Protein AF-A0A9Q5CHV6-F1 (afdb_monomer)

Nearest PDB structures (foldseek):
  5eo6-assembly1_B  TM=2.169E-01  e=7.511E+00  Acinetobacter baumannii
  3tfz-assembly1_B  TM=1.871E-01  e=5.652E+00  Streptomyces sp. R1128

Structure (mmCIF, N/CA/C/O backbone):
data_AF-A0A9Q5CHV6-F1
#
_entry.id   AF-A0A9Q5CHV6-F1
#
loop_
_atom_site.group_PDB
_atom_site.id
_atom_site.type_symbol
_atom_site.label_atom_id
_atom_site.label_alt_id
_atom_site.label_comp_id
_atom_site.label_asym_id
_atom_site.label_entity_id
_atom_site.label_seq_id
_atom_site.pdbx_PDB_ins_code
_atom_site.Cartn_x
_atom_site.Cartn_y
_atom_site.Cartn_z
_atom_site.occupancy
_atom_site.B_iso_or_equiv
_atom_site.auth_seq_id
_atom_site.auth_comp_id
_atom_site.auth_asym_id
_atom_site.auth_atom_id
_atom_site.pdbx_PDB_model_num
ATOM 1 N N . MET A 1 1 ? -39.435 3.725 18.130 1.00 63.66 1 MET A N 1
ATOM 2 C CA . MET A 1 1 ? -39.383 4.771 19.178 1.00 63.66 1 MET A CA 1
ATOM 3 C C . MET A 1 1 ? -38.028 5.464 19.103 1.00 63.66 1 MET A C 1
ATOM 5 O O . MET A 1 1 ? -37.108 4.862 18.569 1.00 63.66 1 MET A O 1
ATOM 9 N N . SER A 1 2 ? -37.916 6.711 19.566 1.00 87.19 2 SER A N 1
ATOM 10 C CA . SER A 1 2 ? -36.639 7.440 19.618 1.00 87.19 2 SER A CA 1
ATOM 11 C C . SER A 1 2 ? -35.847 7.013 20.858 1.00 87.19 2 SER A C 1
ATOM 13 O O . SER A 1 2 ? -36.407 6.998 21.958 1.00 87.19 2 SER A O 1
ATOM 15 N N . TYR A 1 3 ? -34.581 6.641 20.675 1.00 94.25 3 TYR A N 1
ATOM 16 C CA . TYR A 1 3 ? -33.667 6.276 21.755 1.00 94.25 3 TYR A CA 1
ATOM 17 C C . TYR A 1 3 ? -32.849 7.487 22.205 1.00 94.25 3 TYR A C 1
ATOM 19 O O . TYR A 1 3 ? -32.601 8.434 21.452 1.00 94.25 3 TYR A O 1
ATOM 27 N N . TYR A 1 4 ? -32.398 7.440 23.452 1.00 95.06 4 TYR A N 1
ATOM 28 C CA . TYR A 1 4 ? -31.449 8.392 24.012 1.00 95.06 4 TYR A CA 1
ATOM 29 C C . TYR A 1 4 ? -30.436 7.668 24.904 1.00 95.06 4 TYR A C 1
ATOM 31 O O . TYR A 1 4 ? -30.691 6.571 25.404 1.00 95.06 4 TYR A O 1
ATOM 39 N N . VAL A 1 5 ? -29.286 8.305 25.110 1.00 96.75 5 VAL A N 1
ATOM 40 C CA . VAL A 1 5 ? -28.239 7.870 26.039 1.00 96.75 5 VAL A CA 1
ATOM 41 C C . VAL A 1 5 ? -28.090 8.921 27.126 1.00 96.75 5 VAL A C 1
ATOM 43 O O . VAL A 1 5 ? -28.082 10.124 26.850 1.00 96.75 5 VAL A O 1
ATOM 46 N N . TYR A 1 6 ? -27.991 8.470 28.368 1.00 96.62 6 TYR A N 1
ATOM 47 C CA . TYR A 1 6 ? -27.935 9.305 29.556 1.00 96.62 6 TYR A CA 1
ATOM 48 C C . TYR A 1 6 ? -26.848 8.834 30.519 1.00 96.62 6 TYR A C 1
ATOM 50 O O . TYR A 1 6 ? -26.392 7.692 30.475 1.00 96.62 6 TYR A O 1
ATOM 58 N N . THR A 1 7 ? -26.455 9.728 31.416 1.00 97.31 7 THR A N 1
ATOM 59 C CA . THR A 1 7 ? -25.623 9.418 32.572 1.00 97.31 7 THR A CA 1
ATOM 60 C C . THR A 1 7 ? -26.333 9.789 33.863 1.00 97.31 7 THR A C 1
ATOM 62 O O . THR A 1 7 ? -27.179 10.687 33.899 1.00 97.31 7 THR A O 1
ATOM 65 N N . ILE A 1 8 ? -25.973 9.077 34.926 1.00 97.00 8 ILE A N 1
ATOM 66 C CA . ILE A 1 8 ? -26.285 9.435 36.307 1.00 97.00 8 ILE A CA 1
ATOM 67 C C . ILE A 1 8 ? -24.966 9.897 36.926 1.00 97.00 8 ILE A C 1
ATOM 69 O O . ILE A 1 8 ? -23.967 9.171 36.878 1.00 97.00 8 ILE A O 1
ATOM 73 N N . ILE A 1 9 ? -24.948 11.129 37.426 1.00 97.50 9 ILE A N 1
ATOM 74 C CA . ILE A 1 9 ? -23.753 11.790 37.952 1.00 97.50 9 ILE A CA 1
ATOM 75 C C . ILE A 1 9 ? -23.830 11.936 39.464 1.00 97.50 9 ILE A C 1
ATOM 77 O O . ILE A 1 9 ? -24.916 11.948 40.030 1.00 97.50 9 ILE A O 1
ATOM 81 N N . ASP A 1 10 ? -22.682 12.099 40.109 1.00 96.50 10 ASP A N 1
ATOM 82 C CA . ASP A 1 10 ? -22.583 12.466 41.517 1.00 96.50 10 ASP A CA 1
ATOM 83 C C . ASP A 1 10 ? -22.261 13.971 41.646 1.00 96.50 10 ASP A C 1
ATOM 85 O O . ASP A 1 10 ? -21.109 14.368 41.429 1.00 96.50 10 ASP A O 1
ATOM 89 N N . PRO A 1 11 ? -23.239 14.828 42.007 1.00 96.38 11 PRO A N 1
ATOM 90 C CA . PRO A 1 11 ? -23.006 16.261 42.187 1.00 96.38 11 PRO A CA 1
ATOM 91 C C . PRO A 1 11 ? -22.043 16.591 43.335 1.00 96.38 11 PRO A C 1
ATOM 93 O O . PRO A 1 11 ? -21.446 17.666 43.344 1.00 96.38 11 PRO A O 1
ATOM 96 N N . THR A 1 12 ? -21.856 15.673 44.289 1.00 95.25 12 THR A N 1
ATOM 97 C CA . THR A 1 12 ? -20.920 15.842 45.415 1.00 95.25 12 THR A CA 1
ATOM 98 C C . THR A 1 12 ? -19.471 15.542 45.024 1.00 95.25 12 THR A C 1
ATOM 100 O O . THR A 1 12 ? -18.540 15.935 45.725 1.00 95.25 12 THR A O 1
ATOM 103 N N . ASN A 1 13 ? -19.270 14.892 43.875 1.00 92.75 13 ASN A N 1
ATOM 104 C CA . ASN A 1 13 ? -17.973 14.483 43.349 1.00 92.75 13 ASN A CA 1
ATOM 105 C C . ASN A 1 13 ? -17.742 15.078 41.956 1.00 92.75 13 ASN A C 1
ATOM 107 O O . ASN A 1 13 ? -17.577 14.356 40.973 1.00 92.75 13 ASN A O 1
ATOM 111 N N . ASP A 1 14 ? -17.752 16.411 41.879 1.00 94.12 14 ASP A N 1
ATOM 112 C CA . ASP A 1 14 ? -17.435 17.172 40.661 1.00 94.12 14 ASP A CA 1
ATOM 113 C C . ASP A 1 14 ? -18.285 16.759 39.446 1.00 94.12 14 ASP A C 1
ATOM 115 O O . ASP A 1 14 ? -17.808 16.690 38.314 1.00 94.12 14 ASP A O 1
ATOM 119 N N . ASN A 1 15 ? -19.562 16.433 39.685 1.00 95.19 15 ASN A N 1
ATOM 120 C CA . ASN A 1 15 ? -20.499 16.003 38.646 1.00 95.19 15 ASN A CA 1
A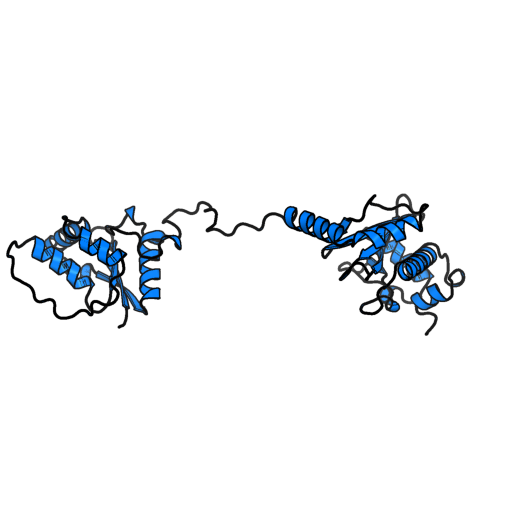TOM 121 C C . ASN A 1 15 ? -20.011 14.781 37.843 1.00 95.19 15 ASN A C 1
ATOM 123 O O . ASN A 1 15 ? -20.374 14.614 36.674 1.00 95.19 15 ASN A O 1
ATOM 127 N N . LYS A 1 16 ? -19.190 13.913 38.450 1.00 95.75 16 LYS A N 1
ATOM 128 C CA . LYS A 1 16 ? -18.651 12.729 37.775 1.00 95.75 16 LYS A CA 1
ATOM 129 C C . LYS A 1 16 ? -19.745 11.691 37.518 1.00 95.75 16 LYS A C 1
ATOM 131 O O . LYS A 1 16 ? -20.464 11.325 38.450 1.00 95.75 16 LYS A O 1
ATOM 136 N N . PRO A 1 17 ? -19.863 11.174 36.284 1.00 96.94 17 PRO A N 1
ATOM 137 C CA . PRO A 1 17 ? -20.733 10.044 35.985 1.00 96.94 17 PRO A CA 1
ATOM 138 C C . PRO A 1 17 ? -20.319 8.796 36.759 1.00 96.94 17 PRO A C 1
ATOM 140 O O . PRO A 1 17 ? -19.143 8.443 36.776 1.00 96.94 17 PRO A O 1
ATOM 143 N N . PHE A 1 18 ? -21.296 8.112 37.352 1.00 96.12 18 PHE A N 1
ATOM 144 C CA . PHE A 1 18 ? -21.112 6.790 37.956 1.00 96.12 18 PHE A CA 1
ATOM 145 C C . PHE A 1 18 ? -21.997 5.721 37.305 1.00 96.12 18 PHE A C 1
ATOM 147 O O . PHE A 1 18 ? -21.909 4.551 37.663 1.00 96.12 18 PHE A O 1
ATOM 154 N N . TYR A 1 19 ? -22.860 6.085 36.357 1.00 96.06 19 TYR A N 1
ATOM 155 C CA . TYR A 1 19 ? -23.615 5.139 35.538 1.00 96.06 19 TYR A CA 1
ATOM 156 C C . TYR A 1 19 ? -23.894 5.745 34.165 1.00 96.06 19 TYR A C 1
ATOM 158 O O . TYR A 1 19 ? -24.181 6.941 34.054 1.00 96.06 19 TYR A O 1
ATOM 166 N N . VAL A 1 20 ? -23.840 4.908 33.136 1.00 96.69 20 VAL A N 1
ATOM 167 C CA . VAL A 1 20 ? -24.266 5.219 31.769 1.00 96.69 20 VAL A CA 1
ATOM 168 C C . VAL A 1 20 ? -25.418 4.286 31.425 1.00 96.69 20 VAL A C 1
ATOM 170 O O . VAL A 1 20 ? -25.351 3.102 31.735 1.00 96.69 20 VAL A O 1
ATOM 173 N N . GLY A 1 21 ? -26.457 4.790 30.776 1.00 93.69 21 GLY A N 1
ATOM 174 C CA . GLY A 1 21 ? -27.528 3.939 30.278 1.00 93.69 21 GLY A CA 1
ATOM 175 C C . GLY A 1 21 ? -28.118 4.465 28.985 1.00 93.69 21 GLY A C 1
ATOM 176 O O . GLY A 1 21 ? -28.021 5.654 28.668 1.00 93.69 21 GLY A O 1
ATOM 177 N N . LYS A 1 22 ? -28.780 3.580 28.254 1.00 92.94 22 LYS A N 1
ATOM 178 C CA . LYS A 1 22 ? -29.681 3.943 27.161 1.00 92.94 22 LYS A CA 1
ATOM 179 C C . LYS A 1 22 ? -31.134 3.647 27.509 1.00 92.94 22 LYS A C 1
ATOM 181 O O . LYS A 1 22 ? -31.441 2.857 28.399 1.00 92.94 22 LYS A O 1
ATOM 186 N N . GLY A 1 23 ? -32.051 4.2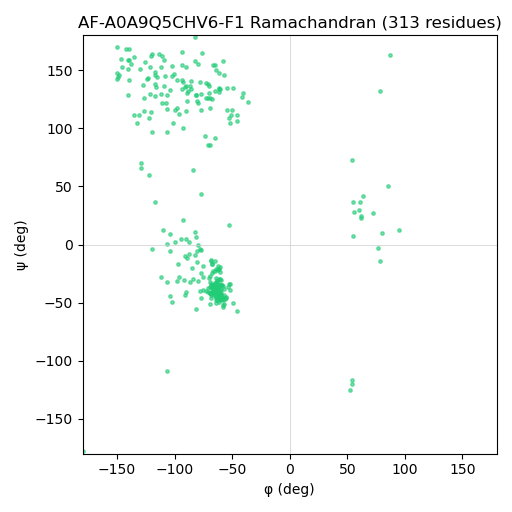54 26.772 1.00 90.75 23 GLY A N 1
ATOM 187 C CA . GLY A 1 23 ? -33.448 3.857 26.839 1.00 90.75 23 GLY A CA 1
ATOM 188 C C . GLY A 1 23 ? -34.355 4.656 25.926 1.00 90.75 23 GLY A C 1
ATOM 189 O O . GLY A 1 23 ? -33.920 5.538 25.185 1.00 90.75 23 GLY A O 1
ATOM 190 N N . THR A 1 24 ? -35.638 4.337 26.015 1.00 87.62 24 THR A N 1
ATOM 191 C CA . THR A 1 24 ? -36.731 5.118 25.443 1.00 87.62 24 THR A CA 1
ATOM 192 C C . THR A 1 24 ? -37.583 5.690 26.577 1.00 87.62 24 THR A C 1
ATOM 194 O O . THR A 1 24 ? -37.489 5.270 27.737 1.00 87.62 24 THR A O 1
ATOM 197 N N . ASN A 1 25 ? -38.419 6.678 26.253 1.00 87.12 25 ASN A N 1
ATOM 198 C CA . ASN A 1 25 ? -39.358 7.294 27.191 1.00 87.12 25 ASN A CA 1
ATOM 199 C C . ASN A 1 25 ? -38.672 7.814 28.472 1.00 87.12 25 ASN A C 1
ATOM 201 O O . ASN A 1 25 ? -37.866 8.737 28.418 1.00 87.12 25 ASN A O 1
ATOM 205 N N . LYS A 1 26 ? -39.019 7.237 29.626 1.00 85.44 26 LYS A N 1
ATOM 206 C CA . LYS A 1 26 ? -38.592 7.647 30.968 1.00 85.44 26 LYS A CA 1
ATOM 207 C C . LYS A 1 26 ? -37.771 6.551 31.654 1.00 85.44 26 LYS A C 1
ATOM 209 O O . LYS A 1 26 ? -37.886 6.342 32.859 1.00 85.44 26 LYS A O 1
ATOM 214 N N . ARG A 1 27 ? -36.938 5.818 30.900 1.00 87.31 27 ARG A N 1
ATOM 215 C CA . ARG A 1 27 ? -36.122 4.704 31.426 1.00 87.31 27 ARG A CA 1
ATOM 216 C C . ARG A 1 27 ? -35.305 5.098 32.659 1.00 87.31 27 ARG A C 1
ATOM 218 O O . ARG A 1 27 ? -35.254 4.327 33.613 1.00 87.31 27 ARG A O 1
ATOM 225 N N . TYR A 1 28 ? -34.750 6.312 32.684 1.00 86.06 28 TYR A N 1
ATOM 226 C CA . TYR A 1 28 ? -33.987 6.803 33.833 1.00 86.06 28 TYR A CA 1
ATOM 227 C C . TYR A 1 28 ? -34.834 6.849 35.118 1.00 86.06 28 TYR A C 1
ATOM 229 O O . TYR A 1 28 ? -34.304 6.520 36.172 1.00 86.06 28 TYR A O 1
ATOM 237 N N . GLU A 1 29 ? -36.142 7.153 35.051 1.00 88.69 29 GLU A N 1
ATOM 238 C CA . GLU A 1 29 ? -37.030 7.195 36.229 1.00 88.69 29 GLU A CA 1
ATOM 239 C C . GLU A 1 29 ? -37.136 5.831 36.920 1.00 88.69 29 GLU A C 1
ATOM 241 O O . GLU A 1 29 ? -37.303 5.768 38.137 1.00 88.69 29 GLU A O 1
ATOM 246 N N . SER A 1 30 ? -36.998 4.736 36.165 1.00 85.00 30 SER A N 1
ATOM 247 C CA . SER A 1 30 ? -37.097 3.377 36.712 1.00 85.00 30 SER A CA 1
ATOM 248 C C . SER A 1 30 ? -36.000 3.103 37.745 1.00 85.00 30 SER A C 1
ATOM 250 O O . SER A 1 30 ? -36.277 2.491 38.771 1.00 85.00 30 SER A O 1
ATOM 252 N N . HIS A 1 31 ? -34.788 3.634 37.540 1.00 85.56 31 HIS A N 1
ATOM 253 C CA . HIS A 1 31 ? -33.685 3.482 38.497 1.00 85.56 31 HIS A CA 1
ATOM 254 C C . HIS A 1 31 ? -33.942 4.206 39.822 1.00 85.56 31 HIS A C 1
ATOM 256 O O . HIS A 1 31 ? -33.548 3.722 40.880 1.00 85.56 31 HIS A O 1
ATOM 262 N N . PHE A 1 32 ? -34.615 5.357 39.781 1.00 87.62 32 PHE A N 1
ATOM 263 C CA . PHE A 1 32 ? -34.968 6.101 40.990 1.00 87.62 32 PHE A CA 1
ATOM 264 C C . PHE A 1 32 ? -36.126 5.431 41.726 1.00 87.62 32 PHE A C 1
ATOM 266 O O . PHE A 1 32 ? -36.087 5.332 42.947 1.00 87.62 32 PHE A O 1
ATOM 273 N N . LYS A 1 33 ? -37.121 4.906 40.998 1.00 86.06 33 LYS A N 1
ATOM 274 C CA . LYS A 1 33 ? -38.210 4.124 41.600 1.00 86.06 33 LYS A CA 1
ATOM 275 C C . LYS A 1 33 ? -37.676 2.891 42.320 1.00 86.06 33 LYS A C 1
ATOM 277 O O . LYS A 1 33 ? -38.055 2.668 43.458 1.00 86.06 33 LYS A O 1
ATOM 282 N N . GLU A 1 34 ? -36.753 2.159 41.701 1.00 82.38 34 GLU A N 1
ATOM 283 C CA . GLU A 1 34 ? -36.080 1.002 42.307 1.00 82.38 34 GLU A CA 1
ATOM 284 C C . GLU A 1 34 ? -35.289 1.385 43.575 1.00 82.38 34 GLU A C 1
ATOM 286 O O . GLU A 1 34 ? -35.291 0.665 44.579 1.00 82.38 34 GLU A O 1
ATOM 291 N N . ALA A 1 35 ? -34.644 2.556 43.566 1.00 82.94 35 ALA A N 1
ATOM 292 C CA . ALA A 1 35 ? -33.953 3.098 44.732 1.00 82.94 35 ALA A CA 1
ATOM 293 C C . ALA A 1 35 ? -34.911 3.457 45.876 1.00 82.94 35 ALA A C 1
ATOM 295 O O . ALA A 1 35 ? -34.597 3.178 47.027 1.00 82.94 35 ALA A O 1
ATOM 296 N N . VAL A 1 36 ? -36.087 4.007 45.580 1.00 81.38 36 VAL A N 1
ATOM 297 C CA . VAL A 1 36 ? -37.090 4.360 46.598 1.00 81.38 36 VAL A CA 1
ATOM 298 C C . VAL A 1 36 ? -37.859 3.126 47.094 1.00 81.38 36 VAL A C 1
ATOM 300 O O . VAL A 1 36 ? -38.069 2.961 48.294 1.00 81.38 36 VAL A O 1
ATOM 303 N N . SER A 1 37 ? -38.222 2.194 46.211 1.00 71.88 37 SER A N 1
ATOM 304 C CA . SER A 1 37 ? -38.971 0.985 46.582 1.00 71.88 37 SER A CA 1
ATOM 305 C C . SER A 1 37 ? -38.145 0.013 47.423 1.00 71.88 37 SER A C 1
ATOM 307 O O . SER A 1 37 ? -38.681 -0.722 48.239 1.00 71.88 37 SER A O 1
ATOM 309 N N . SER A 1 38 ? -36.819 0.018 47.278 1.00 58.72 38 SER A N 1
ATOM 310 C CA . SER A 1 38 ? -35.930 -0.782 48.128 1.00 58.72 38 SER A CA 1
ATOM 311 C C . SER A 1 38 ? -35.663 -0.156 49.508 1.00 58.72 38 SER A C 1
ATOM 313 O O . SER A 1 38 ? -34.922 -0.744 50.293 1.00 58.72 38 SER A O 1
ATOM 315 N N . SER A 1 39 ? -36.228 1.018 49.821 1.00 52.16 39 SER A N 1
ATOM 316 C CA . SER A 1 39 ? -36.303 1.563 51.191 1.00 52.16 39 SER A CA 1
ATOM 317 C C . SER A 1 39 ? -37.642 1.295 51.891 1.00 52.16 39 SER A C 1
ATOM 319 O O . SER A 1 39 ? -37.698 1.359 53.116 1.00 52.16 39 SER A O 1
ATOM 321 N N . GLU A 1 40 ? -38.689 0.931 51.148 1.00 49.91 40 GLU A N 1
ATOM 322 C CA . GLU A 1 40 ? -40.022 0.634 51.678 1.00 49.91 40 GLU A CA 1
ATOM 323 C C . GLU A 1 40 ? -40.397 -0.814 51.330 1.00 49.91 40 GLU A C 1
ATOM 325 O O . GLU A 1 40 ? -40.860 -1.116 50.233 1.00 49.91 40 GLU A O 1
ATOM 330 N N . GLN A 1 41 ? -40.189 -1.752 52.262 1.00 47.53 41 GLN A N 1
ATOM 331 C CA . GLN A 1 41 ? -40.758 -3.096 52.133 1.00 47.53 41 GLN A CA 1
ATOM 332 C C . GLN A 1 41 ? -42.284 -3.035 52.297 1.00 47.53 41 GLN A C 1
ATOM 334 O O . GLN A 1 41 ? -42.819 -3.297 53.370 1.00 47.53 41 GLN A O 1
ATOM 339 N N . THR A 1 42 ? -42.987 -2.762 51.203 1.00 35.03 42 THR A N 1
ATOM 340 C CA . THR A 1 42 ? -44.363 -3.214 50.989 1.00 35.03 42 THR A CA 1
ATOM 341 C C . THR A 1 42 ? -44.479 -3.743 49.568 1.00 35.03 42 TH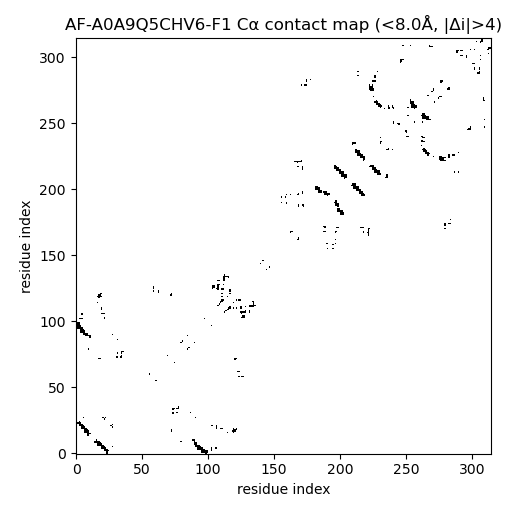R A C 1
ATOM 343 O O . THR A 1 42 ? -44.366 -3.005 48.593 1.00 35.03 42 THR A O 1
ATOM 346 N N . LEU A 1 43 ? -44.664 -5.061 49.474 1.00 43.56 43 LEU A N 1
ATOM 347 C CA . LEU A 1 43 ? -45.066 -5.765 48.263 1.00 43.56 43 LEU A CA 1
ATOM 348 C C . LEU A 1 43 ? -46.477 -5.298 47.889 1.00 43.56 43 LEU A C 1
ATOM 350 O O . LEU A 1 43 ? -47.455 -5.869 48.361 1.00 43.56 43 LEU A O 1
ATOM 354 N N . GLU A 1 44 ? -46.581 -4.268 47.058 1.00 36.47 44 GLU A N 1
ATOM 355 C CA . GLU A 1 44 ? -47.791 -4.028 46.277 1.00 36.47 44 GLU A CA 1
ATOM 356 C C . GLU A 1 44 ? -47.489 -4.289 44.802 1.00 36.47 44 GLU A C 1
ATOM 358 O O . GLU A 1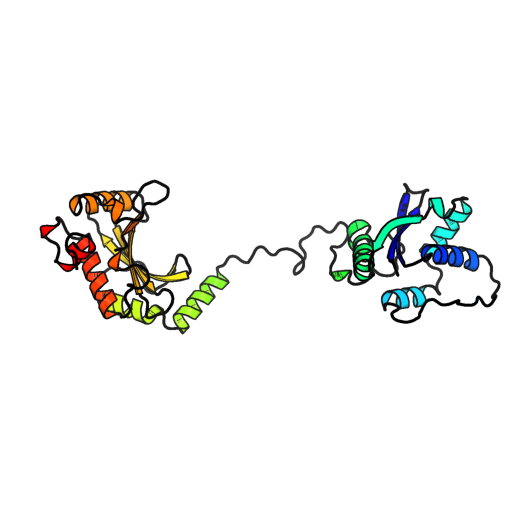 44 ? -46.551 -3.745 44.210 1.00 36.47 44 GLU A O 1
ATOM 363 N N . GLU A 1 45 ? -48.269 -5.221 44.257 1.00 46.09 45 GLU A N 1
ATOM 364 C CA . GLU A 1 45 ? -48.294 -5.672 42.872 1.00 46.09 45 GLU A CA 1
ATOM 365 C C . GLU A 1 45 ? -48.435 -4.466 41.937 1.00 46.09 45 GLU A C 1
ATOM 367 O O . GLU A 1 45 ? -49.507 -3.879 41.809 1.00 46.09 45 GLU A O 1
ATOM 372 N N . ASN A 1 46 ? -47.346 -4.071 41.276 1.00 34.66 46 ASN A N 1
ATOM 373 C CA . ASN A 1 46 ? -47.384 -2.970 40.324 1.00 34.66 46 ASN A CA 1
ATOM 374 C C . ASN A 1 46 ? -47.547 -3.504 38.900 1.00 34.66 46 ASN A C 1
ATOM 376 O O . ASN A 1 46 ? -46.660 -4.154 38.345 1.00 34.66 46 ASN A O 1
ATOM 380 N N . ASN A 1 47 ? -48.719 -3.199 38.340 1.00 34.25 47 ASN A N 1
ATOM 381 C CA . ASN A 1 47 ? -49.116 -3.381 36.950 1.00 34.25 47 ASN A CA 1
ATOM 382 C C . ASN A 1 47 ? -48.025 -2.896 35.984 1.00 34.25 47 ASN A C 1
ATOM 384 O O . ASN A 1 47 ? -47.781 -1.696 35.845 1.00 34.25 47 ASN A O 1
ATOM 388 N N . TYR A 1 48 ? -47.411 -3.846 35.279 1.00 41.22 48 TYR A N 1
ATOM 389 C CA . TYR A 1 48 ? -46.621 -3.591 34.081 1.00 41.22 48 TYR A CA 1
ATOM 390 C C . TYR A 1 48 ? -47.569 -3.190 32.944 1.00 41.22 48 TYR A C 1
ATOM 392 O O . TYR A 1 48 ? -48.005 -4.029 32.159 1.00 41.22 48 TYR A O 1
A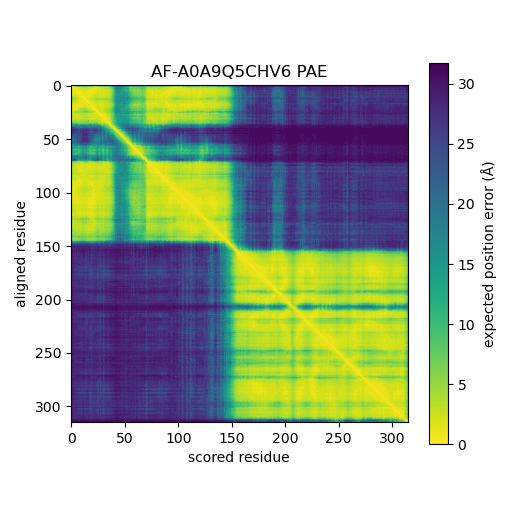TOM 400 N N . GLU A 1 49 ? -47.909 -1.905 32.855 1.00 35.06 49 GLU A N 1
ATOM 401 C CA . GLU A 1 49 ? -48.461 -1.350 31.619 1.00 35.06 49 GLU A CA 1
ATOM 402 C C . GLU A 1 49 ? -47.338 -1.212 30.577 1.00 35.06 49 GLU A C 1
ATOM 404 O O . GLU A 1 49 ? -46.582 -0.243 30.541 1.00 35.06 49 GLU A O 1
ATOM 409 N N . ASP A 1 50 ? -47.236 -2.269 29.771 1.00 36.56 50 ASP A N 1
ATOM 410 C CA . ASP A 1 50 ? -46.983 -2.271 28.328 1.00 36.56 50 ASP A CA 1
ATOM 411 C C . ASP A 1 50 ? -45.734 -1.510 27.828 1.00 36.56 50 ASP A C 1
ATOM 413 O O . ASP A 1 50 ? -45.802 -0.473 27.163 1.00 36.56 50 ASP A O 1
ATOM 417 N N . CYS A 1 51 ? -44.552 -2.084 28.076 1.00 34.44 51 CYS A N 1
ATOM 418 C CA . CYS A 1 51 ? -43.452 -1.991 27.117 1.00 34.44 51 CYS A CA 1
ATOM 419 C C . CYS A 1 51 ? -43.432 -3.286 26.297 1.00 34.44 51 CYS A C 1
ATOM 421 O O . CYS A 1 51 ? -43.265 -4.366 26.857 1.00 34.44 51 CYS A O 1
ATOM 423 N N . TYR A 1 52 ? -43.642 -3.176 24.982 1.00 35.84 52 TYR A N 1
ATOM 424 C CA . TYR A 1 52 ? -43.622 -4.313 24.060 1.00 35.84 52 TYR A CA 1
ATOM 425 C C . TYR A 1 52 ? -42.354 -5.148 24.276 1.00 35.84 52 TYR A C 1
ATOM 427 O O . TYR A 1 52 ? -41.237 -4.669 24.087 1.00 35.84 52 TYR A O 1
ATOM 435 N N . ILE A 1 53 ? -42.569 -6.388 24.715 1.00 42.06 53 ILE A N 1
ATOM 436 C CA . ILE A 1 53 ? -41.560 -7.414 24.977 1.00 42.06 53 ILE A CA 1
ATOM 437 C C . ILE A 1 53 ? -41.254 -8.109 23.649 1.00 42.06 53 ILE A C 1
ATOM 439 O O . ILE A 1 53 ? -41.547 -9.283 23.480 1.00 42.06 53 ILE A O 1
ATOM 443 N N . ASP A 1 54 ? -40.705 -7.379 22.691 1.00 36.50 54 ASP A N 1
ATOM 444 C CA . ASP A 1 54 ? -40.047 -7.975 21.534 1.00 36.50 54 ASP A CA 1
ATOM 445 C C . ASP A 1 54 ? -38.697 -7.256 21.426 1.00 36.50 54 ASP A C 1
ATOM 447 O O . ASP A 1 54 ? -38.653 -6.051 21.194 1.00 36.50 54 ASP A O 1
ATOM 451 N N . ASP A 1 55 ? -37.615 -7.996 21.690 1.00 43.78 55 ASP A N 1
ATOM 452 C CA . ASP A 1 55 ? -36.201 -7.577 21.657 1.00 43.78 55 ASP A CA 1
ATOM 453 C C . ASP A 1 55 ? -35.609 -6.907 22.921 1.00 43.78 55 ASP A C 1
ATOM 455 O O . ASP A 1 55 ? -34.907 -5.900 22.850 1.00 43.78 55 ASP A O 1
ATOM 459 N N . ILE A 1 56 ? -35.777 -7.516 24.106 1.00 54.06 56 ILE A N 1
ATOM 460 C CA . ILE A 1 56 ? -34.862 -7.235 25.235 1.00 54.06 56 ILE A CA 1
ATOM 461 C C . ILE A 1 56 ? -33.493 -7.831 24.885 1.00 54.06 56 ILE A C 1
ATOM 463 O O . ILE A 1 56 ? -33.367 -9.049 24.729 1.00 54.06 56 ILE A O 1
ATOM 467 N N . SER A 1 57 ? -32.461 -6.995 24.764 1.00 61.16 57 SER A N 1
ATOM 468 C CA . SER A 1 57 ? -31.109 -7.481 24.467 1.00 61.16 57 SER A CA 1
ATOM 469 C C . SER A 1 57 ? -30.580 -8.367 25.600 1.00 61.16 57 SER A C 1
ATOM 471 O O . SER A 1 57 ? -30.921 -8.173 26.768 1.00 61.16 57 SER A O 1
ATOM 473 N N . GLU A 1 58 ? -29.718 -9.339 25.281 1.00 62.69 58 GLU A N 1
ATOM 474 C CA . GLU A 1 58 ? -29.146 -10.268 26.275 1.00 62.69 58 GLU A CA 1
ATOM 475 C C . GLU A 1 58 ? -28.521 -9.532 27.474 1.00 62.69 58 GLU A C 1
ATOM 477 O O . GLU A 1 58 ? -28.665 -9.972 28.613 1.00 62.69 58 GLU A O 1
ATOM 482 N N . ASN A 1 59 ? -27.931 -8.358 27.227 1.00 60.28 59 ASN A N 1
ATOM 483 C CA . ASN A 1 59 ? -27.356 -7.483 28.247 1.00 60.28 59 ASN A CA 1
ATOM 484 C C . ASN A 1 59 ? -28.411 -6.837 29.157 1.00 60.28 59 ASN A C 1
ATOM 486 O O . ASN A 1 59 ? -28.205 -6.764 30.365 1.00 60.28 59 ASN A O 1
ATOM 490 N N . GLU A 1 60 ? -29.544 -6.379 28.614 1.00 63.31 60 GLU A N 1
ATOM 491 C CA . GLU A 1 60 ? -30.649 -5.871 29.440 1.00 63.31 60 GLU A CA 1
ATOM 492 C C . GLU A 1 60 ? -31.261 -6.995 30.282 1.00 63.31 60 GLU A C 1
ATOM 494 O O . GLU A 1 60 ? -31.629 -6.779 31.437 1.00 63.31 60 GLU A O 1
ATOM 499 N N . LEU A 1 61 ? -31.306 -8.211 29.734 1.00 64.81 61 LEU A N 1
ATOM 500 C CA . LEU A 1 61 ? -31.766 -9.411 30.428 1.00 64.81 61 LEU A CA 1
ATOM 501 C C . LEU A 1 61 ? -30.803 -9.824 31.557 1.00 64.81 61 LEU A C 1
ATOM 503 O O . LEU A 1 61 ? -31.240 -10.288 32.610 1.00 64.81 61 LEU A O 1
ATOM 507 N N . GLU A 1 62 ? -29.498 -9.645 31.357 1.00 64.31 62 GLU A N 1
ATOM 508 C CA . GLU A 1 62 ? -28.458 -9.876 32.361 1.00 64.31 62 GLU A CA 1
ATOM 509 C C . GLU A 1 62 ? -28.460 -8.795 33.455 1.00 64.31 62 GLU A C 1
ATOM 511 O O . GLU A 1 62 ? -28.363 -9.122 34.640 1.00 64.31 62 GLU A O 1
ATOM 516 N N . GLU A 1 63 ? -28.669 -7.523 33.101 1.00 64.06 63 GLU A N 1
ATOM 517 C CA . GLU A 1 63 ? -28.884 -6.452 34.082 1.00 64.06 63 GLU A CA 1
ATOM 518 C C . GLU A 1 63 ? -30.151 -6.687 34.921 1.00 64.06 63 GLU A C 1
ATOM 520 O O . GLU A 1 63 ? -30.107 -6.524 36.140 1.00 64.06 63 GLU A O 1
ATOM 525 N N . LEU A 1 64 ? -31.251 -7.132 34.301 1.00 63.19 64 LEU A N 1
ATOM 526 C CA . LEU A 1 64 ? -32.508 -7.480 34.981 1.00 63.19 64 LEU A CA 1
ATOM 527 C C . LEU A 1 64 ? -32.378 -8.699 35.905 1.00 63.19 64 LEU A C 1
ATOM 529 O O . LEU A 1 64 ? -32.990 -8.741 36.967 1.00 63.19 64 LEU A O 1
ATOM 533 N N . LYS A 1 65 ? -31.586 -9.709 35.530 1.00 63.34 65 LYS A N 1
ATOM 534 C CA . LYS A 1 65 ? -31.327 -10.869 36.402 1.00 63.34 65 LYS A CA 1
ATOM 535 C C . LYS A 1 65 ? -30.489 -10.489 37.624 1.00 63.34 65 LYS A C 1
ATOM 537 O O . LYS A 1 65 ? -30.705 -11.036 38.702 1.00 63.34 65 LYS A O 1
ATOM 542 N N . ASN A 1 66 ? -29.568 -9.539 37.467 1.00 58.12 66 ASN A N 1
ATOM 543 C CA . ASN A 1 66 ? -28.655 -9.107 38.524 1.00 58.12 66 ASN A CA 1
ATOM 544 C C . ASN A 1 66 ? -29.200 -7.956 39.395 1.00 58.12 66 ASN A C 1
ATOM 546 O O . ASN A 1 66 ? -28.644 -7.693 40.463 1.00 58.12 66 ASN A O 1
ATOM 550 N N . SER A 1 67 ? -30.302 -7.300 39.005 1.00 54.91 67 SER A N 1
ATOM 551 C CA . SER A 1 67 ? -30.959 -6.249 39.807 1.00 54.91 67 SER A CA 1
ATOM 552 C C . SER A 1 67 ? -31.616 -6.771 41.093 1.00 54.91 67 SER A C 1
ATOM 554 O O . SER A 1 67 ? -31.944 -5.988 41.976 1.00 54.91 67 SER A O 1
ATOM 556 N N . TYR A 1 68 ? -31.775 -8.091 41.240 1.00 48.97 68 TYR A N 1
ATOM 557 C CA . TYR A 1 68 ? -32.313 -8.723 42.452 1.00 48.97 68 TYR A CA 1
ATOM 558 C C . TYR A 1 68 ? -31.310 -8.807 43.621 1.00 48.97 68 TYR A C 1
ATOM 560 O O . TYR A 1 68 ? -31.686 -9.222 44.716 1.00 48.97 68 TYR A O 1
ATOM 568 N N . SER A 1 69 ? -30.050 -8.399 43.422 1.00 49.09 69 SER A N 1
ATOM 569 C CA . SER A 1 69 ? -29.069 -8.202 44.499 1.00 49.09 69 SER A CA 1
ATOM 570 C C . SER A 1 69 ? -28.797 -6.709 44.686 1.00 49.09 69 SER A C 1
ATOM 572 O O . SER A 1 69 ? -28.660 -6.000 43.691 1.00 49.09 69 SER A O 1
ATOM 574 N N . GLU A 1 70 ? -28.739 -6.223 45.933 1.00 53.12 70 GLU A N 1
ATOM 575 C CA . GLU A 1 70 ? -28.473 -4.812 46.260 1.00 53.12 70 GLU A CA 1
ATOM 576 C C . GLU A 1 70 ? -27.288 -4.256 45.450 1.00 53.12 70 GLU A C 1
ATOM 578 O O . GLU A 1 70 ? -26.127 -4.585 45.694 1.00 53.12 70 GLU A O 1
ATOM 583 N N . ASN A 1 71 ? -27.590 -3.421 44.453 1.00 69.56 71 ASN A N 1
ATOM 584 C CA . ASN A 1 71 ? -26.614 -2.961 43.473 1.00 69.56 71 ASN A CA 1
ATOM 585 C C . ASN A 1 71 ? -25.981 -1.626 43.914 1.00 69.56 71 ASN A C 1
ATOM 587 O O . ASN A 1 71 ? -26.670 -0.722 44.400 1.00 69.56 71 ASN A O 1
ATOM 591 N N . SER A 1 72 ? -24.668 -1.474 43.705 1.00 80.81 72 SER A N 1
ATOM 592 C CA . SER A 1 72 ? -23.885 -0.270 44.028 1.00 80.81 72 SER A CA 1
ATOM 593 C C . SER A 1 72 ? -24.484 1.008 43.425 1.00 80.81 72 SER A C 1
ATOM 595 O O . SER A 1 72 ? -24.476 2.055 44.071 1.00 80.81 72 SER A O 1
ATOM 597 N N . LYS A 1 73 ? -25.093 0.901 42.235 1.00 89.00 73 LYS A N 1
ATOM 598 C CA . LYS A 1 73 ? -25.860 1.969 41.572 1.00 89.00 73 LYS A CA 1
ATOM 599 C C . LYS A 1 73 ? -27.020 2.480 42.429 1.00 89.00 73 LYS A C 1
ATOM 601 O O . LYS A 1 73 ? -27.143 3.679 42.665 1.00 89.00 73 LYS A O 1
ATOM 606 N N . THR A 1 74 ? -27.876 1.570 42.886 1.00 88.56 74 THR A N 1
ATOM 607 C CA . THR A 1 74 ? -29.106 1.886 43.623 1.00 88.56 74 THR A CA 1
ATOM 608 C C . THR A 1 74 ? -28.773 2.506 44.977 1.00 88.56 74 THR A C 1
ATOM 610 O O . THR A 1 74 ? -29.364 3.515 45.358 1.00 88.56 74 THR A O 1
ATOM 613 N N . ASN A 1 75 ? -27.756 1.971 45.659 1.00 89.56 75 ASN A N 1
ATOM 614 C CA . ASN A 1 75 ? -27.252 2.534 46.912 1.00 89.56 75 ASN A CA 1
ATOM 615 C C . ASN A 1 75 ? -26.701 3.952 46.725 1.00 89.56 75 ASN A C 1
ATOM 617 O O . ASN A 1 75 ? -26.977 4.824 47.548 1.00 89.56 75 ASN A O 1
ATOM 621 N N . LYS A 1 76 ? -25.995 4.212 45.618 1.00 91.44 76 LYS A N 1
ATOM 622 C CA . LYS A 1 76 ? -25.475 5.550 45.326 1.00 91.44 76 LYS A CA 1
ATOM 623 C C . LYS A 1 76 ? -26.586 6.563 45.039 1.00 91.44 76 LYS A C 1
ATOM 625 O O . LYS A 1 76 ? -26.525 7.687 45.523 1.00 91.44 76 LYS A O 1
ATOM 630 N N . ILE A 1 77 ? -27.633 6.164 44.312 1.00 93.06 77 ILE A N 1
ATOM 631 C CA . ILE A 1 77 ? -28.809 7.019 44.083 1.00 93.06 77 ILE A CA 1
ATOM 632 C C . ILE A 1 77 ? -29.505 7.341 45.413 1.00 93.06 77 ILE A C 1
ATOM 634 O O . ILE A 1 77 ? -29.791 8.507 45.670 1.00 93.06 77 ILE A O 1
ATOM 638 N N . LYS A 1 78 ? -29.724 6.343 46.284 1.00 91.62 78 LYS A N 1
ATOM 639 C CA . LYS A 1 78 ? -30.312 6.553 47.622 1.00 91.62 78 LYS A CA 1
ATOM 640 C C . LYS A 1 78 ? -29.526 7.569 48.448 1.00 91.62 78 LYS A C 1
ATOM 642 O O . LYS A 1 78 ? -30.119 8.454 49.055 1.00 91.62 78 LYS A O 1
ATOM 647 N N . GLU A 1 79 ? -28.201 7.446 48.465 1.00 93.44 79 GLU A N 1
ATOM 648 C CA . GLU A 1 79 ? -27.316 8.378 49.169 1.00 93.44 79 GLU A CA 1
ATOM 649 C C . GLU A 1 79 ? -27.534 9.824 48.691 1.00 93.44 79 GLU A C 1
ATOM 651 O O . GLU A 1 79 ? -27.728 10.721 49.508 1.00 93.44 79 GLU A O 1
ATOM 656 N N . LEU A 1 80 ? -27.583 10.046 47.375 1.00 94.31 80 LEU A N 1
ATOM 657 C CA . LEU A 1 80 ? -27.790 11.376 46.795 1.00 94.31 80 LEU A CA 1
ATOM 658 C C . LEU A 1 80 ? -29.183 11.946 47.089 1.00 94.31 80 LEU A C 1
ATOM 660 O O . LEU A 1 80 ? -29.301 13.131 47.398 1.00 94.31 80 LEU A O 1
ATOM 664 N N . LEU A 1 81 ? -30.225 11.109 47.055 1.00 92.62 81 LEU A N 1
ATOM 665 C CA . LEU A 1 81 ? -31.577 11.522 47.441 1.00 92.62 81 LEU A CA 1
ATOM 666 C C . LEU A 1 81 ? -31.638 11.937 48.921 1.00 92.62 81 LEU A C 1
ATOM 668 O O . LEU A 1 81 ? -32.265 12.941 49.248 1.00 92.62 81 LEU A O 1
ATOM 672 N N . ASN A 1 82 ? -30.924 11.235 49.810 1.00 93.19 82 ASN A N 1
ATOM 673 C CA . ASN A 1 82 ? -30.814 11.609 51.227 1.00 93.19 82 ASN A CA 1
ATOM 674 C C . ASN A 1 82 ? -30.059 12.933 51.444 1.00 93.19 82 ASN A C 1
ATOM 676 O O . ASN A 1 82 ? -30.260 13.597 52.461 1.00 93.19 82 ASN A O 1
ATOM 680 N N . TYR A 1 83 ? -29.213 13.338 50.493 1.00 94.12 83 TYR A N 1
ATOM 681 C CA . TYR A 1 83 ? -28.589 14.664 50.461 1.00 94.12 83 TYR A CA 1
ATOM 682 C C . TYR A 1 83 ? -29.490 15.758 49.862 1.00 94.12 83 TYR A C 1
ATOM 684 O O . TYR A 1 83 ? -29.020 16.874 49.646 1.00 94.12 83 TYR A O 1
ATOM 692 N N . ASN A 1 84 ? -30.781 15.477 49.649 1.00 93.81 84 ASN A N 1
ATOM 693 C CA . ASN A 1 84 ? -31.771 16.370 49.038 1.00 93.81 84 ASN A CA 1
ATOM 694 C C . ASN A 1 84 ? -31.462 16.768 47.584 1.00 93.81 84 ASN A C 1
ATOM 696 O O . ASN A 1 84 ? -31.930 17.811 47.131 1.00 93.81 84 ASN A O 1
ATOM 700 N N . TYR A 1 85 ? -30.697 15.961 46.842 1.00 94.94 85 TYR A N 1
ATOM 701 C CA . TYR A 1 85 ? -30.600 16.139 45.393 1.00 94.94 85 TYR A CA 1
ATOM 702 C C . TYR A 1 85 ? -31.833 15.569 44.701 1.00 94.94 85 TYR A C 1
ATOM 704 O O . TYR A 1 85 ? -32.305 14.481 45.036 1.00 94.94 85 TYR A O 1
ATOM 712 N N . GLU A 1 86 ? -32.328 16.276 43.691 1.00 92.94 86 GLU A N 1
ATOM 713 C CA . GLU A 1 86 ? -33.435 15.812 42.869 1.00 92.94 86 GLU A CA 1
ATOM 714 C C . GLU A 1 86 ? -32.932 15.088 41.614 1.00 92.94 86 GLU A C 1
ATOM 716 O O . GLU A 1 86 ? -31.780 15.201 41.194 1.00 92.94 86 GLU A O 1
ATOM 721 N N . MET A 1 87 ? -33.826 14.362 40.940 1.00 90.88 87 MET A N 1
ATOM 722 C CA . MET A 1 87 ? -33.503 13.652 39.696 1.00 90.88 87 MET A CA 1
ATOM 723 C C . MET A 1 87 ? -32.884 14.573 38.628 1.00 90.88 87 MET A C 1
ATOM 725 O O . MET A 1 87 ? -31.961 14.166 37.922 1.00 90.88 87 MET A O 1
ATOM 729 N N . ASN A 1 88 ? -33.350 15.823 38.539 1.00 92.75 88 ASN A N 1
ATOM 730 C CA . ASN A 1 88 ? -32.825 16.819 37.601 1.00 92.75 88 ASN A CA 1
ATOM 731 C C . ASN A 1 88 ? -31.387 17.249 37.929 1.00 92.75 88 ASN A C 1
ATOM 733 O O . ASN A 1 88 ? -30.643 17.633 37.026 1.00 92.75 88 ASN A O 1
ATOM 737 N N . ASP A 1 89 ? -30.952 17.127 39.183 1.00 94.94 89 ASP A N 1
ATOM 738 C CA . ASP A 1 89 ? -29.573 17.417 39.578 1.00 94.94 89 ASP A CA 1
ATOM 739 C C . ASP A 1 89 ? -28.621 16.286 39.178 1.00 94.94 89 ASP A C 1
ATOM 741 O O . ASP A 1 89 ? -27.441 16.535 38.937 1.00 94.94 89 ASP A O 1
ATOM 745 N N . ILE A 1 90 ? -29.147 15.066 39.034 1.00 95.94 90 ILE A N 1
ATOM 746 C CA . ILE A 1 90 ? -28.375 13.822 38.935 1.00 95.94 90 ILE A CA 1
ATOM 747 C C . ILE A 1 90 ? -28.364 13.256 37.497 1.00 95.94 90 ILE A C 1
ATOM 749 O O . ILE A 1 90 ? -27.382 12.647 37.074 1.00 95.94 90 ILE A O 1
ATOM 753 N N . VAL A 1 91 ? -29.426 13.435 36.706 1.00 96.19 91 VAL A N 1
ATOM 754 C CA . VAL A 1 91 ? -29.519 12.855 35.351 1.00 96.19 91 VAL A CA 1
ATOM 755 C C . VAL A 1 91 ? -29.034 13.839 34.289 1.00 96.19 91 VAL A C 1
ATOM 757 O O . VAL A 1 91 ? -29.430 15.006 34.269 1.00 96.19 91 VAL A O 1
ATOM 760 N N . ARG A 1 92 ? -28.207 13.370 33.349 1.00 96.69 92 ARG A N 1
ATOM 761 C CA . ARG A 1 92 ? -27.798 14.140 32.163 1.00 96.69 92 ARG A CA 1
ATOM 762 C C . ARG A 1 92 ? -28.064 13.338 30.899 1.00 96.69 92 ARG A C 1
ATOM 764 O O . ARG A 1 92 ? -27.594 12.216 30.761 1.00 96.69 92 ARG A O 1
ATOM 771 N N . ILE A 1 93 ? -28.801 13.921 29.956 1.00 96.19 93 ILE A N 1
ATOM 772 C CA . ILE A 1 93 ? -28.948 13.349 28.614 1.00 96.19 93 ILE A CA 1
ATOM 773 C C . ILE A 1 93 ? -27.692 13.697 27.814 1.00 96.19 93 ILE A C 1
ATOM 775 O O . ILE A 1 93 ? -27.370 14.873 27.657 1.00 96.19 93 ILE A O 1
ATOM 779 N N . ILE A 1 94 ? -26.991 12.680 27.318 1.00 96.94 94 ILE A N 1
ATOM 780 C CA . ILE A 1 94 ? -25.762 12.835 26.529 1.00 96.94 94 ILE A CA 1
ATOM 781 C C . ILE A 1 94 ? -26.083 12.932 25.039 1.00 96.94 94 ILE A C 1
ATOM 783 O O . ILE A 1 94 ? -25.502 13.746 24.325 1.00 96.94 94 ILE A O 1
ATOM 787 N N . ALA A 1 95 ? -27.026 12.118 24.571 1.00 96.62 95 ALA A N 1
ATOM 788 C CA . ALA A 1 95 ? -27.475 12.098 23.185 1.00 96.62 95 ALA A CA 1
ATOM 789 C C . ALA A 1 95 ? -28.952 11.695 23.127 1.00 96.62 95 ALA A C 1
ATOM 791 O O . ALA A 1 95 ? -29.397 10.878 23.928 1.00 96.62 95 ALA A O 1
ATOM 792 N N . LYS A 1 96 ? -29.717 12.268 22.197 1.00 95.75 96 LYS A N 1
ATOM 793 C CA . LYS A 1 96 ? -31.157 12.025 22.020 1.00 95.75 96 LYS A CA 1
ATOM 794 C C . LYS A 1 96 ? -31.502 11.939 20.538 1.00 95.75 96 LYS A C 1
ATOM 796 O O . LYS A 1 96 ? -30.685 12.338 19.712 1.00 95.75 96 LYS A O 1
ATOM 801 N N . ASP A 1 97 ? -32.716 11.492 20.231 1.00 95.12 97 ASP A N 1
ATOM 802 C CA . ASP A 1 97 ? -33.210 11.385 18.854 1.00 95.12 97 ASP A CA 1
ATOM 803 C C . ASP A 1 97 ? -32.407 10.384 18.016 1.00 95.12 97 ASP A C 1
ATOM 805 O O . ASP A 1 97 ? -32.085 10.622 16.854 1.00 95.12 97 ASP A O 1
ATOM 809 N N . LEU A 1 98 ? -32.079 9.251 18.647 1.00 93.31 98 LEU A N 1
ATOM 810 C CA . LEU A 1 98 ? -31.253 8.189 18.087 1.00 93.31 98 LEU A CA 1
ATOM 811 C C . LEU A 1 98 ? -32.102 7.004 17.623 1.00 93.31 98 LEU A C 1
ATOM 813 O O . LEU A 1 98 ? -33.168 6.718 18.179 1.00 93.31 98 LEU A O 1
ATOM 817 N N . ASP A 1 99 ? -31.578 6.271 16.647 1.00 94.69 99 ASP A N 1
ATOM 818 C CA . ASP A 1 99 ? -31.959 4.876 16.464 1.00 94.69 99 ASP A CA 1
ATOM 819 C C . ASP A 1 99 ? -31.268 3.985 17.513 1.00 94.69 99 ASP A C 1
ATOM 821 O O . ASP A 1 99 ? -30.340 4.392 18.222 1.00 94.69 99 ASP A O 1
ATOM 825 N N . GLU A 1 100 ? -31.765 2.762 17.646 1.00 90.38 100 GLU A N 1
ATOM 826 C CA . GLU A 1 100 ? -31.279 1.820 18.646 1.00 90.38 100 GLU A CA 1
ATOM 827 C C . GLU A 1 100 ? -29.808 1.409 18.443 1.00 90.38 100 GLU A C 1
ATOM 829 O O . GLU A 1 100 ? -29.046 1.494 19.414 1.00 90.38 100 GLU A O 1
ATOM 834 N N . PRO A 1 101 ? -29.346 1.025 17.231 1.00 92.62 101 PRO A N 1
ATOM 835 C CA . PRO A 1 101 ? -27.938 0.690 17.014 1.00 92.62 101 PRO A CA 1
ATOM 836 C C . PRO A 1 101 ? -26.975 1.822 17.390 1.00 92.62 101 PRO A C 1
ATOM 838 O O . PRO A 1 101 ? -25.911 1.563 17.957 1.00 92.62 101 PRO A O 1
ATOM 841 N N . VAL A 1 102 ? -27.339 3.077 17.107 1.00 94.81 102 VAL A N 1
ATOM 842 C CA . VAL A 1 102 ? -26.538 4.244 17.491 1.00 94.81 102 VAL A CA 1
ATOM 843 C C . VAL A 1 102 ? -26.528 4.422 19.008 1.00 94.81 102 VAL A C 1
ATOM 845 O O . VAL A 1 102 ? -25.463 4.671 19.576 1.00 94.81 102 VAL A O 1
ATOM 848 N N . ALA A 1 103 ? -27.667 4.254 19.685 1.00 94.69 103 ALA A N 1
ATOM 849 C CA . ALA A 1 103 ? -27.724 4.328 21.144 1.00 94.69 103 ALA A CA 1
ATOM 850 C C . ALA A 1 103 ? -26.837 3.261 21.811 1.00 94.69 103 ALA A C 1
ATOM 852 O O . ALA A 1 103 ? -26.078 3.592 22.722 1.00 94.69 103 ALA A O 1
ATOM 853 N N . PHE A 1 104 ? -26.856 2.020 21.310 1.00 93.50 104 PHE A N 1
ATOM 854 C CA . PHE A 1 104 ? -25.951 0.954 21.759 1.00 93.50 104 PHE A CA 1
ATOM 855 C C . PHE A 1 104 ? -24.477 1.327 21.577 1.00 93.50 104 PHE A C 1
ATOM 857 O O . PHE A 1 104 ? -23.682 1.172 22.502 1.00 93.50 104 PHE A O 1
ATOM 864 N N . ALA A 1 105 ? -24.103 1.844 20.403 1.00 95.75 105 ALA A N 1
ATOM 865 C CA . ALA A 1 105 ? -22.723 2.227 20.123 1.00 95.75 105 ALA A CA 1
ATOM 866 C C . ALA A 1 105 ? -22.231 3.358 21.045 1.00 95.75 105 ALA A C 1
ATOM 868 O O . ALA A 1 105 ? -21.098 3.311 21.521 1.00 95.75 105 ALA A O 1
ATOM 869 N N . ILE A 1 106 ? -23.072 4.364 21.316 1.00 97.31 106 ILE A N 1
ATOM 870 C CA . ILE A 1 106 ? -22.725 5.477 22.212 1.00 97.31 106 ILE A CA 1
ATOM 871 C C . ILE A 1 106 ? -22.603 4.991 23.661 1.00 97.31 106 ILE A C 1
ATOM 873 O O . ILE A 1 106 ? -21.647 5.358 24.340 1.00 97.31 106 ILE A O 1
ATOM 877 N N . GLU A 1 107 ? -23.528 4.154 24.134 1.00 96.75 107 GLU A N 1
ATOM 878 C CA . GLU A 1 107 ? -23.465 3.561 25.474 1.00 96.75 107 GLU A CA 1
ATOM 879 C C . GLU A 1 107 ? -22.170 2.757 25.671 1.00 96.75 107 GLU A C 1
ATOM 881 O O . GLU A 1 107 ? -21.414 3.036 26.605 1.00 96.75 107 GLU A O 1
ATOM 886 N N . ALA A 1 108 ? -21.860 1.826 24.760 1.00 96.62 108 ALA A N 1
ATOM 887 C CA . ALA A 1 108 ? -20.637 1.026 24.843 1.00 96.62 108 ALA A CA 1
ATOM 888 C C . ALA A 1 108 ? -19.367 1.891 24.749 1.00 96.62 108 ALA A C 1
ATOM 890 O O . ALA A 1 108 ? -18.416 1.655 25.491 1.00 96.62 108 ALA A O 1
ATOM 891 N N . LEU A 1 109 ? -19.349 2.934 23.909 1.00 97.50 109 LEU A N 1
ATOM 892 C CA . LEU A 1 109 ? -18.232 3.884 23.839 1.00 97.50 109 LEU A CA 1
ATOM 893 C C . LEU A 1 109 ? -18.009 4.609 25.176 1.00 97.50 109 LEU A C 1
ATOM 895 O O . LEU A 1 109 ? -16.869 4.723 25.637 1.00 97.50 109 LEU A O 1
ATOM 899 N N . LEU A 1 110 ? -19.082 5.111 25.795 1.00 97.88 110 LEU A N 1
ATOM 900 C CA . LEU A 1 110 ? -19.004 5.843 27.060 1.00 97.88 110 LEU A CA 1
ATOM 901 C C . LEU A 1 110 ? -18.512 4.939 28.195 1.00 97.88 110 LEU A C 1
ATOM 903 O O . LEU A 1 110 ? -17.626 5.343 28.950 1.00 97.88 110 LEU A O 1
ATOM 907 N N . ILE A 1 111 ? -19.038 3.714 28.285 1.00 97.00 111 ILE A N 1
ATOM 908 C CA . ILE A 1 111 ? -18.647 2.750 29.318 1.00 97.00 111 ILE A CA 1
ATOM 909 C C . ILE A 1 111 ? -17.216 2.254 29.086 1.00 97.00 111 ILE A C 1
ATOM 911 O O . ILE A 1 111 ? -16.396 2.297 30.000 1.00 97.00 111 ILE A O 1
ATOM 915 N N . LYS A 1 112 ? -16.888 1.797 27.871 1.00 96.12 112 LYS A N 1
ATOM 916 C CA . LYS A 1 112 ? -15.612 1.129 27.581 1.00 96.12 112 LYS A CA 1
ATOM 917 C C . LYS A 1 112 ? -14.443 2.098 27.452 1.00 96.12 112 LYS A C 1
ATOM 919 O O . LYS A 1 112 ? -13.379 1.823 28.002 1.00 96.12 112 LYS A O 1
ATOM 924 N N . THR A 1 113 ? -14.617 3.191 26.707 1.00 96.38 113 THR A N 1
ATOM 925 C CA . THR A 1 113 ? -13.513 4.066 26.275 1.00 96.38 113 THR A CA 1
ATOM 926 C C . THR A 1 113 ? -13.437 5.363 27.065 1.00 96.38 113 THR A C 1
ATOM 928 O O . THR A 1 113 ? -12.340 5.787 27.422 1.00 96.38 113 THR A O 1
ATOM 931 N N . VAL A 1 114 ? -14.571 6.023 27.312 1.00 97.00 114 VAL A N 1
ATOM 932 C CA . VAL A 1 114 ? -14.564 7.378 27.889 1.00 97.00 114 VAL A CA 1
ATOM 933 C C . VAL A 1 114 ? -14.384 7.337 29.401 1.00 97.00 114 VAL A C 1
ATOM 935 O O . VAL A 1 114 ? -13.456 7.959 29.908 1.00 97.00 114 VAL A O 1
ATOM 938 N N . TYR A 1 115 ? -15.245 6.606 30.111 1.00 95.94 115 TYR A N 1
ATOM 939 C CA . TYR A 1 115 ? -15.218 6.558 31.575 1.00 95.94 115 TYR A CA 1
ATOM 940 C C . TYR A 1 115 ? -14.490 5.331 32.128 1.00 95.94 115 TYR A C 1
ATOM 942 O O . TYR A 1 115 ? -13.871 5.432 33.184 1.00 95.94 115 TYR A O 1
ATOM 950 N N . GLY A 1 116 ? -14.532 4.201 31.418 1.00 95.56 116 GLY A N 1
ATOM 951 C CA . GLY A 1 116 ? -14.023 2.921 31.914 1.00 95.56 116 GLY A CA 1
ATOM 952 C C . GLY A 1 116 ? -15.012 2.265 32.878 1.00 95.56 116 GLY A C 1
ATOM 953 O O . GLY A 1 116 ? -15.530 2.909 33.794 1.00 95.56 116 GLY A O 1
ATOM 954 N N . LYS A 1 117 ? -15.295 0.971 32.682 1.00 93.38 117 LYS A N 1
ATOM 955 C CA . LYS A 1 117 ? -16.271 0.222 33.494 1.00 93.38 117 LYS A CA 1
ATOM 956 C C . LYS A 1 117 ? -15.901 0.238 34.977 1.00 93.38 117 LYS A C 1
ATOM 958 O O . LYS A 1 117 ? -16.782 0.301 35.821 1.00 93.38 117 LYS A O 1
ATOM 963 N N . GLU A 1 118 ? -14.612 0.214 35.290 1.00 92.06 118 GLU A N 1
ATOM 964 C CA . GLU A 1 118 ? -14.073 0.248 36.648 1.00 92.06 118 GLU A CA 1
ATOM 965 C C . GLU A 1 118 ? -14.421 1.527 37.426 1.00 92.06 118 GLU A C 1
ATOM 967 O O . GLU A 1 118 ? -14.416 1.505 38.655 1.00 92.06 118 GLU A O 1
ATOM 972 N N . ASN A 1 119 ? -14.753 2.617 36.726 1.00 93.88 119 ASN A N 1
ATOM 973 C CA . ASN A 1 119 ? -15.168 3.888 37.326 1.00 93.88 119 ASN A CA 1
ATOM 974 C C . ASN A 1 119 ? -16.695 4.072 37.323 1.00 93.88 119 ASN A C 1
ATOM 976 O O . ASN A 1 119 ? -17.193 5.114 37.747 1.00 93.88 119 ASN A O 1
ATOM 980 N N . LEU A 1 120 ? -17.443 3.078 36.835 1.00 95.31 120 LEU A N 1
ATOM 981 C CA . LEU A 1 120 ? -18.897 3.091 36.731 1.00 95.31 120 LEU A CA 1
ATOM 982 C C . LEU A 1 120 ? -19.512 1.949 37.555 1.00 95.31 120 LEU A C 1
ATOM 984 O O . LEU A 1 120 ? -18.868 0.978 37.933 1.00 95.31 120 LEU A O 1
ATOM 988 N N . THR A 1 121 ? -20.810 2.056 37.805 1.00 93.56 121 THR A N 1
ATOM 989 C CA . THR A 1 121 ? -21.642 1.041 38.471 1.00 93.56 121 THR A CA 1
ATOM 990 C C . THR A 1 121 ? -22.345 0.114 37.469 1.00 93.56 121 THR A C 1
ATOM 992 O O . THR A 1 121 ? -23.155 -0.728 37.855 1.00 93.56 121 THR A O 1
ATOM 995 N N . ASN A 1 122 ? -22.051 0.262 36.171 1.00 92.19 122 ASN A N 1
ATOM 996 C CA . ASN A 1 122 ? -22.536 -0.613 35.105 1.00 92.19 122 ASN A CA 1
ATOM 997 C C . ASN A 1 122 ? -22.070 -2.064 35.321 1.00 92.19 122 ASN A C 1
ATOM 999 O O . ASN A 1 122 ? -20.892 -2.325 35.570 1.00 92.19 122 ASN A O 1
ATOM 1003 N N . LEU A 1 123 ? -22.981 -3.029 35.165 1.00 88.06 123 LEU A N 1
ATOM 1004 C CA . LEU A 1 123 ? -22.662 -4.454 35.330 1.00 88.06 123 LEU A CA 1
ATOM 1005 C C . LEU A 1 123 ? -21.966 -5.045 34.101 1.00 88.06 123 LEU A C 1
ATOM 1007 O O . LEU A 1 123 ? -21.110 -5.922 34.230 1.00 88.06 123 LEU A O 1
ATOM 1011 N N . VAL A 1 124 ? -22.282 -4.525 32.919 1.00 87.38 124 VAL A N 1
ATOM 1012 C CA . VAL A 1 124 ? -21.718 -4.930 31.627 1.00 87.38 124 VAL A CA 1
ATOM 1013 C C . VAL A 1 124 ? -21.031 -3.742 30.950 1.00 87.38 124 VAL A C 1
ATOM 1015 O O . VAL A 1 124 ? -21.244 -2.592 31.321 1.00 87.38 124 VAL A O 1
ATOM 1018 N N . GLU A 1 125 ? -20.176 -4.006 29.963 1.00 86.06 125 GLU A N 1
ATOM 1019 C CA . GLU A 1 125 ? -19.446 -2.957 29.225 1.00 86.06 125 GLU A CA 1
ATOM 1020 C C . GLU A 1 125 ? -20.269 -2.296 28.102 1.00 86.06 125 GLU A C 1
ATOM 1022 O O . GLU A 1 125 ? -19.739 -1.500 27.329 1.00 86.06 125 GLU A O 1
ATOM 1027 N N . GLY A 1 126 ? -21.554 -2.637 28.000 1.00 85.12 126 GLY A N 1
ATOM 1028 C CA . GLY A 1 126 ? -22.403 -2.310 26.858 1.00 85.12 126 GLY A CA 1
ATOM 1029 C C . GLY A 1 126 ? -22.310 -3.358 25.743 1.00 85.12 126 GLY A C 1
ATOM 1030 O O . GLY A 1 126 ? -21.407 -4.196 25.707 1.00 85.12 126 GLY A O 1
ATOM 1031 N N . GLN A 1 127 ? -23.287 -3.346 24.837 1.00 84.75 127 GLN A N 1
ATOM 1032 C CA . GLN A 1 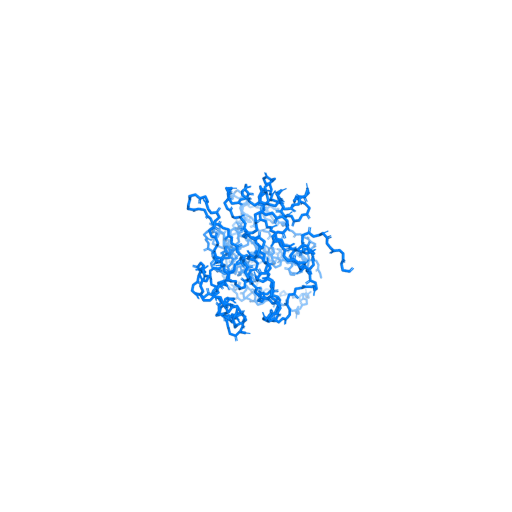127 ? -23.320 -4.282 23.710 1.00 84.75 127 GLN A CA 1
ATOM 1033 C C . GLN A 1 127 ? -22.248 -3.921 22.675 1.00 84.75 127 GLN A C 1
ATOM 1035 O O . GLN A 1 127 ? -22.059 -2.750 22.352 1.00 84.75 127 GLN A O 1
ATOM 1040 N N . HIS A 1 128 ? -21.578 -4.933 22.122 1.00 88.88 128 HIS A N 1
ATOM 1041 C CA . HIS A 1 128 ? -20.480 -4.764 21.165 1.00 88.88 128 HIS A CA 1
ATOM 1042 C C . HIS A 1 128 ? -19.272 -3.978 21.712 1.00 88.88 128 HIS A C 1
ATOM 1044 O O . HIS A 1 128 ? -18.576 -3.292 20.953 1.00 88.88 128 HIS A O 1
ATOM 1050 N N . SER A 1 129 ? -19.014 -4.057 23.025 1.00 91.12 129 SER A N 1
ATOM 1051 C CA . SER A 1 129 ? -17.901 -3.348 23.670 1.00 91.12 129 SER A CA 1
ATOM 1052 C C . SER A 1 129 ? -16.529 -3.751 23.114 1.00 91.12 129 SER A C 1
ATOM 1054 O O . SER A 1 129 ? -15.601 -2.943 23.147 1.00 91.12 129 SER A O 1
ATOM 1056 N N . GLU A 1 130 ? -16.397 -4.945 22.520 1.00 91.50 130 GLU A N 1
ATOM 1057 C CA . GLU A 1 130 ? -15.178 -5.428 21.858 1.00 91.50 130 GLU A CA 1
ATOM 1058 C C . GLU A 1 130 ? -14.730 -4.549 20.682 1.00 91.50 130 GLU A C 1
ATOM 1060 O O . GLU A 1 130 ? -13.571 -4.599 20.270 1.00 91.50 130 GLU A O 1
ATOM 1065 N N . ARG A 1 131 ? -15.637 -3.727 20.141 1.00 93.19 131 ARG A N 1
ATOM 1066 C CA . ARG A 1 131 ? -15.353 -2.792 19.044 1.00 93.19 131 ARG A CA 1
ATOM 1067 C C . ARG A 1 131 ? -14.718 -1.486 19.517 1.00 93.19 131 ARG A C 1
ATOM 1069 O O . ARG A 1 131 ? -14.284 -0.692 18.684 1.00 93.19 131 ARG A O 1
ATOM 1076 N N . PHE A 1 132 ? -14.660 -1.252 20.825 1.00 94.69 132 PHE A N 1
ATOM 1077 C CA . PHE A 1 132 ? -14.202 -0.002 21.419 1.00 94.69 132 PHE A CA 1
ATOM 1078 C C . PHE A 1 132 ? -12.916 -0.202 22.225 1.00 94.69 132 PHE A C 1
ATOM 1080 O O . PHE A 1 132 ? -12.704 -1.218 22.888 1.00 94.69 132 PHE A O 1
ATOM 1087 N N . ARG A 1 133 ? -12.032 0.799 22.177 1.00 94.62 133 ARG A N 1
ATOM 1088 C CA . ARG A 1 133 ? -10.753 0.777 22.897 1.00 94.62 133 ARG A CA 1
ATOM 1089 C C . ARG A 1 133 ? -10.996 0.914 24.408 1.00 94.62 133 ARG A C 1
ATOM 1091 O O . ARG A 1 133 ? -11.807 1.753 24.791 1.00 94.62 133 ARG A O 1
ATOM 1098 N N . PRO A 1 134 ? -10.303 0.163 25.279 1.00 93.81 134 PRO A N 1
ATOM 1099 C CA . PRO A 1 134 ? -10.419 0.358 26.723 1.00 93.81 134 PRO A CA 1
ATOM 1100 C C . PRO A 1 134 ? -9.980 1.761 27.171 1.00 93.81 134 PRO A C 1
ATOM 1102 O O . PRO A 1 134 ? -9.056 2.342 26.596 1.00 93.81 134 PRO A O 1
ATOM 1105 N N . CYS A 1 135 ? -10.618 2.282 28.220 1.00 95.81 135 CYS A N 1
ATOM 1106 C CA . CYS A 1 135 ? -10.309 3.584 28.802 1.00 95.81 135 CYS A CA 1
ATOM 1107 C C . CYS A 1 135 ? -8.828 3.690 29.184 1.00 95.81 135 CYS A C 1
ATOM 1109 O O . CYS A 1 135 ? -8.246 2.759 29.739 1.00 95.81 135 CYS A O 1
ATOM 1111 N N . ASN A 1 136 ? -8.208 4.822 28.840 1.00 94.31 136 ASN A N 1
ATOM 1112 C CA . ASN A 1 136 ? -6.796 5.139 29.090 1.00 94.31 136 ASN A CA 1
ATOM 1113 C C . ASN A 1 136 ? -5.761 4.126 28.559 1.00 94.31 136 ASN A C 1
ATOM 1115 O O . ASN A 1 136 ? -4.567 4.292 28.810 1.00 94.31 136 ASN A O 1
ATOM 1119 N N . ASN A 1 137 ? -6.169 3.116 27.788 1.00 92.44 137 ASN A N 1
ATOM 1120 C CA . ASN A 1 137 ? -5.251 2.170 27.174 1.00 92.44 137 ASN A CA 1
ATOM 1121 C C . ASN A 1 137 ? -4.888 2.640 25.763 1.00 92.44 137 ASN A C 1
ATOM 1123 O O . ASN A 1 137 ? -5.634 2.418 24.810 1.00 92.44 137 ASN A O 1
ATOM 1127 N N . TRP A 1 138 ? -3.714 3.255 25.631 1.00 92.44 138 TRP A N 1
ATOM 1128 C CA . TRP A 1 138 ? -3.133 3.679 24.350 1.00 92.44 138 TRP A CA 1
ATOM 1129 C C . TRP A 1 138 ? -2.011 2.761 23.868 1.00 92.44 138 TRP A C 1
ATOM 1131 O O . TRP A 1 138 ? -1.326 3.077 22.894 1.00 92.44 138 TRP A O 1
ATOM 1141 N N . GLU A 1 139 ? -1.816 1.624 24.537 1.00 91.94 139 GLU A N 1
ATOM 1142 C CA . GLU A 1 139 ? -0.915 0.599 24.038 1.00 91.94 139 GLU A CA 1
ATOM 1143 C C . GLU A 1 139 ? -1.473 -0.002 22.749 1.00 91.94 139 GLU A C 1
ATOM 1145 O O . GLU A 1 139 ? -2.681 0.016 22.471 1.00 91.94 139 GLU A O 1
ATOM 1150 N N . ARG A 1 140 ? -0.562 -0.523 21.928 1.00 86.25 140 ARG A N 1
ATOM 1151 C CA . ARG A 1 140 ? -0.930 -1.143 20.663 1.00 86.25 140 ARG A CA 1
ATOM 1152 C C . ARG A 1 140 ? -1.671 -2.452 20.927 1.00 86.25 140 ARG A C 1
ATOM 1154 O O . ARG A 1 140 ? -1.126 -3.347 21.564 1.00 86.25 140 ARG A O 1
ATOM 1161 N N . VAL A 1 141 ? -2.858 -2.590 20.354 1.00 86.62 141 VAL A N 1
ATOM 1162 C CA . VAL A 1 141 ? -3.694 -3.788 20.430 1.00 86.62 141 VAL A CA 1
ATOM 1163 C C . VAL A 1 141 ? -3.659 -4.498 19.077 1.00 86.62 141 VAL A C 1
ATOM 1165 O O . VAL A 1 141 ? -4.071 -3.953 18.049 1.00 86.62 141 VAL A O 1
ATOM 1168 N N . GLU A 1 142 ? -3.124 -5.719 19.061 1.00 81.44 142 GLU A N 1
ATOM 1169 C CA . GLU A 1 142 ? -3.074 -6.555 17.860 1.00 81.44 142 GLU A CA 1
ATOM 1170 C C . GLU A 1 142 ? -4.491 -6.867 17.351 1.00 81.44 142 GLU A C 1
ATOM 1172 O O . GLU A 1 142 ? -5.392 -7.164 18.129 1.00 81.44 142 GLU A O 1
ATOM 1177 N N . GLY A 1 143 ? -4.710 -6.744 16.039 1.00 82.81 143 GLY A N 1
ATOM 1178 C CA . GLY A 1 143 ? -6.026 -6.938 15.416 1.00 82.81 143 GLY A CA 1
ATOM 1179 C C . GLY A 1 143 ? -7.005 -5.763 15.557 1.00 82.81 143 GLY A C 1
ATOM 1180 O O . GLY A 1 143 ? -7.972 -5.710 14.804 1.00 82.81 143 GLY A O 1
ATOM 1181 N N . PHE A 1 144 ? -6.738 -4.803 16.448 1.00 87.62 144 PHE A N 1
ATOM 1182 C CA . PHE A 1 144 ? -7.539 -3.583 16.616 1.00 87.62 144 PHE A CA 1
ATOM 1183 C C . PHE A 1 144 ? -6.867 -2.375 15.955 1.00 87.62 144 PHE A C 1
ATOM 1185 O O . PHE A 1 144 ? -7.488 -1.640 15.189 1.00 87.62 144 PHE A O 1
ATOM 1192 N N . ASP A 1 145 ? -5.577 -2.172 16.232 1.00 87.88 145 ASP A N 1
ATOM 1193 C CA . ASP A 1 145 ? -4.834 -1.041 15.694 1.00 87.88 145 ASP A CA 1
ATOM 1194 C C . ASP A 1 145 ? -4.386 -1.246 14.260 1.00 87.88 145 ASP A C 1
ATOM 1196 O O . ASP A 1 145 ? -4.118 -2.361 13.803 1.00 87.88 145 ASP A O 1
ATOM 1200 N N . TYR A 1 146 ? -4.192 -0.115 13.578 1.00 77.31 146 TYR A N 1
ATOM 1201 C CA . TYR A 1 146 ? -3.500 -0.091 12.303 1.00 77.31 146 TYR A CA 1
ATOM 1202 C C . TYR A 1 146 ? -2.146 -0.789 12.445 1.00 77.31 146 TYR A C 1
ATOM 1204 O O . TYR A 1 146 ? -1.209 -0.275 13.059 1.00 77.31 146 TYR A O 1
ATOM 1212 N N . SER A 1 147 ? -2.031 -1.973 11.850 1.00 68.25 147 SER A N 1
ATOM 1213 C CA . SER A 1 147 ? -0.738 -2.586 11.614 1.00 68.25 147 SER A CA 1
ATOM 1214 C C . SER A 1 147 ? -0.124 -1.862 10.420 1.00 68.25 147 SER A C 1
ATOM 1216 O O . SER A 1 147 ? -0.690 -1.938 9.321 1.00 68.25 147 SER A O 1
ATOM 1218 N N . PRO A 1 148 ? 1.005 -1.141 10.582 1.00 57.41 148 PRO A N 1
ATOM 1219 C CA . PRO A 1 148 ? 1.762 -0.692 9.429 1.00 57.41 148 PRO A CA 1
ATOM 1220 C C . PRO A 1 148 ? 2.038 -1.944 8.617 1.00 57.41 148 PRO A C 1
ATOM 1222 O O . PRO A 1 148 ? 2.675 -2.859 9.139 1.00 57.41 148 PRO A O 1
ATOM 1225 N N . ARG A 1 149 ? 1.478 -2.006 7.399 1.00 50.00 149 ARG A N 1
ATOM 1226 C CA . ARG A 1 149 ? 1.636 -3.139 6.480 1.00 50.00 149 ARG A CA 1
ATOM 1227 C C . ARG A 1 149 ? 3.046 -3.674 6.639 1.00 50.00 149 ARG A C 1
ATOM 1229 O O . ARG A 1 149 ? 3.995 -2.897 6.475 1.00 50.00 149 ARG A O 1
ATOM 1236 N N . GLU A 1 150 ? 3.167 -4.955 6.980 1.00 48.31 150 GLU A N 1
ATOM 1237 C CA . GLU A 1 150 ? 4.451 -5.637 6.959 1.00 48.31 150 GLU A CA 1
ATOM 1238 C C . GLU A 1 150 ? 5.196 -5.178 5.709 1.00 48.31 150 GLU A C 1
ATOM 1240 O O . GLU A 1 150 ? 4.615 -5.103 4.615 1.00 48.31 150 GLU A O 1
ATOM 1245 N N . LYS A 1 151 ? 6.457 -4.766 5.880 1.00 45.94 151 LYS A N 1
ATOM 1246 C CA . LYS A 1 151 ? 7.321 -4.402 4.755 1.00 45.94 151 LYS A CA 1
ATOM 1247 C C . LYS A 1 151 ? 7.079 -5.442 3.660 1.00 45.94 151 LYS A C 1
ATOM 1249 O O . LYS A 1 151 ? 7.178 -6.631 3.947 1.00 45.94 151 LYS A O 1
ATOM 1254 N N . LYS A 1 152 ? 6.757 -4.995 2.437 1.00 48.03 152 LYS A N 1
ATOM 1255 C CA . LYS A 1 152 ? 6.401 -5.782 1.229 1.00 48.03 152 LYS A CA 1
ATOM 1256 C C . LYS A 1 152 ? 7.404 -6.888 0.822 1.00 48.03 152 LYS A C 1
ATOM 1258 O O . LYS A 1 152 ? 7.384 -7.338 -0.313 1.00 48.03 152 LYS A O 1
ATOM 1263 N N . SER A 1 153 ? 8.314 -7.306 1.690 1.00 52.72 153 SER A N 1
ATOM 1264 C CA . SER A 1 153 ? 9.276 -8.376 1.477 1.00 52.72 153 SER A CA 1
ATOM 1265 C C . SER A 1 153 ? 8.586 -9.729 1.293 1.00 52.72 153 SER A C 1
ATOM 1267 O O . SER A 1 153 ? 8.904 -10.417 0.332 1.00 52.72 153 SER A O 1
ATOM 1269 N N . HIS A 1 154 ? 7.594 -10.082 2.124 1.00 53.72 154 HIS A N 1
ATOM 1270 C CA . HIS A 1 154 ? 6.858 -11.343 1.943 1.00 53.72 154 HIS A CA 1
ATOM 1271 C C . HIS A 1 154 ? 5.938 -11.314 0.714 1.00 53.72 154 HIS A C 1
ATOM 1273 O O . HIS A 1 154 ? 5.878 -12.294 -0.021 1.00 53.72 154 HIS A O 1
ATOM 1279 N N . SER A 1 155 ? 5.293 -10.175 0.425 1.00 66.44 155 SER A N 1
ATOM 1280 C CA . SER A 1 155 ? 4.489 -10.011 -0.801 1.00 66.44 155 SER A CA 1
ATOM 1281 C C . SER A 1 155 ? 5.351 -10.071 -2.063 1.00 66.44 155 SER A C 1
ATOM 1283 O O . SER A 1 155 ? 4.969 -10.760 -2.998 1.00 66.44 155 SER A O 1
ATOM 1285 N N . ARG A 1 156 ? 6.525 -9.427 -2.095 1.00 72.69 156 ARG A N 1
ATOM 1286 C CA . ARG A 1 156 ? 7.407 -9.481 -3.271 1.00 72.69 156 ARG A CA 1
ATOM 1287 C C . ARG A 1 156 ? 8.023 -10.851 -3.492 1.00 72.69 156 ARG A C 1
ATOM 1289 O O . ARG A 1 156 ? 8.076 -11.274 -4.637 1.00 72.69 156 ARG A O 1
ATOM 1296 N N . ALA A 1 157 ? 8.466 -11.527 -2.431 1.00 78.88 157 ALA A N 1
ATOM 1297 C CA . ALA A 1 157 ? 8.981 -12.890 -2.544 1.00 78.88 157 ALA A CA 1
ATOM 1298 C C . ALA A 1 157 ? 7.900 -13.829 -3.095 1.00 78.88 157 ALA A C 1
ATOM 1300 O O . ALA A 1 157 ? 8.141 -14.542 -4.062 1.00 78.88 157 ALA A O 1
ATOM 1301 N N . ARG A 1 158 ? 6.673 -13.732 -2.568 1.00 80.94 158 ARG A N 1
ATOM 1302 C CA . ARG A 1 158 ? 5.526 -14.495 -3.067 1.00 80.94 158 ARG A CA 1
ATOM 1303 C C . ARG A 1 158 ? 5.160 -14.143 -4.513 1.00 80.94 158 ARG A C 1
ATOM 1305 O O . ARG A 1 158 ? 4.906 -15.036 -5.306 1.00 80.94 158 ARG A O 1
ATOM 1312 N N . GLU A 1 159 ? 5.143 -12.864 -4.883 1.00 84.06 159 GLU A N 1
ATOM 1313 C CA . GLU A 1 159 ? 4.882 -12.431 -6.266 1.00 84.06 159 GLU A CA 1
ATOM 1314 C C . GLU A 1 159 ? 5.962 -12.918 -7.239 1.00 84.06 159 GLU A C 1
ATOM 1316 O O . GLU A 1 159 ? 5.663 -13.293 -8.373 1.00 84.06 159 GLU A O 1
ATOM 1321 N N . GLU A 1 160 ? 7.221 -12.907 -6.804 1.00 86.88 160 GLU A N 1
ATOM 1322 C CA . GLU A 1 160 ? 8.347 -13.439 -7.558 1.00 86.88 160 GLU A CA 1
ATOM 1323 C C . GLU A 1 160 ? 8.192 -14.954 -7.747 1.00 86.88 160 GLU A C 1
ATOM 1325 O O . GLU A 1 160 ? 8.205 -15.416 -8.888 1.00 86.88 160 GLU A O 1
ATOM 1330 N N . GLU A 1 161 ? 7.925 -15.707 -6.675 1.00 87.25 161 GLU A N 1
ATOM 1331 C CA . GLU A 1 161 ? 7.612 -17.143 -6.719 1.00 87.25 161 GLU A CA 1
ATOM 1332 C C . GLU A 1 161 ? 6.424 -17.452 -7.643 1.00 87.25 161 GLU A C 1
ATOM 1334 O O . GLU A 1 161 ? 6.509 -18.348 -8.480 1.00 87.25 161 GLU A O 1
ATOM 1339 N N . GLU A 1 162 ? 5.336 -16.682 -7.566 1.00 88.81 162 GLU A N 1
ATOM 1340 C CA . GLU A 1 162 ? 4.165 -16.840 -8.433 1.00 88.81 162 GLU A CA 1
ATOM 1341 C C . GLU A 1 162 ? 4.490 -16.563 -9.909 1.00 88.81 162 GLU A C 1
ATOM 1343 O O . GLU A 1 162 ? 3.958 -17.235 -10.798 1.00 88.81 162 GLU A O 1
ATOM 1348 N N . LYS A 1 163 ? 5.361 -15.588 -10.203 1.00 91.25 163 LYS A N 1
ATOM 1349 C CA . LYS A 1 163 ? 5.825 -15.319 -11.573 1.00 91.25 163 LYS A CA 1
ATOM 1350 C C . LYS A 1 163 ? 6.724 -16.433 -12.100 1.00 91.25 163 LYS A C 1
ATOM 1352 O O . LYS A 1 163 ? 6.542 -16.835 -13.251 1.00 91.25 163 LYS A O 1
ATOM 1357 N N . PHE A 1 164 ? 7.634 -16.951 -11.275 1.00 92.75 164 PHE A N 1
ATOM 1358 C CA . PHE A 1 164 ? 8.440 -18.128 -11.607 1.00 92.75 164 PHE A CA 1
ATOM 1359 C C . PHE A 1 164 ? 7.554 -19.353 -11.863 1.00 92.75 164 PHE A C 1
ATOM 1361 O O . PHE A 1 164 ? 7.696 -20.007 -12.890 1.00 92.75 164 PHE A O 1
ATOM 1368 N N . ALA A 1 165 ? 6.560 -19.612 -11.008 1.00 91.44 165 ALA A N 1
ATOM 1369 C CA . ALA A 1 165 ? 5.615 -20.716 -11.189 1.00 91.44 165 ALA A CA 1
ATOM 1370 C C . ALA A 1 165 ? 4.798 -20.602 -12.490 1.00 91.44 165 ALA A C 1
ATOM 1372 O O . ALA A 1 165 ? 4.411 -21.609 -13.078 1.00 91.44 165 ALA A O 1
ATOM 1373 N N . LYS A 1 166 ? 4.548 -19.375 -12.965 1.00 92.06 166 LYS A N 1
ATOM 1374 C CA . LYS A 1 166 ? 3.870 -19.096 -14.242 1.00 92.06 166 LYS A CA 1
ATOM 1375 C C . LYS A 1 166 ? 4.823 -19.049 -15.449 1.00 92.06 166 LYS A C 1
ATOM 1377 O O . LYS A 1 166 ? 4.362 -18.764 -16.556 1.00 92.06 166 LYS A O 1
ATOM 1382 N N . GLY A 1 167 ? 6.121 -19.293 -15.261 1.00 94.81 167 GLY A N 1
ATOM 1383 C CA . GLY A 1 167 ? 7.125 -19.338 -16.330 1.00 94.81 167 GLY A CA 1
ATOM 1384 C C . GLY A 1 167 ? 7.476 -17.973 -16.929 1.00 94.81 167 GLY A C 1
ATOM 1385 O O . GLY A 1 167 ? 7.831 -17.877 -18.102 1.00 94.81 167 GLY A O 1
ATOM 1386 N N . PHE A 1 168 ? 7.345 -16.880 -16.170 1.00 95.44 168 PHE A N 1
ATOM 1387 C CA . PHE A 1 168 ? 7.713 -15.537 -16.652 1.00 95.44 168 PHE A CA 1
ATOM 1388 C C . PHE A 1 168 ? 9.223 -15.367 -16.881 1.00 95.44 168 PHE A C 1
ATOM 1390 O O . PHE A 1 168 ? 9.639 -14.413 -17.542 1.00 95.44 168 PHE A O 1
ATOM 1397 N N . ASP A 1 169 ? 10.038 -16.253 -16.317 1.00 96.44 169 ASP A N 1
ATOM 1398 C CA . ASP A 1 169 ? 11.490 -16.300 -16.447 1.00 96.44 169 ASP A CA 1
ATOM 1399 C C . ASP A 1 169 ? 11.957 -17.031 -17.709 1.00 96.44 169 ASP A C 1
ATOM 1401 O O . ASP A 1 169 ? 12.992 -16.659 -18.260 1.00 96.44 169 ASP A O 1
ATOM 1405 N N . GLU A 1 170 ? 11.191 -18.013 -18.194 1.00 96.88 170 GLU A N 1
ATOM 1406 C CA . GLU A 1 170 ? 11.504 -18.836 -19.373 1.00 96.88 170 GLU A CA 1
ATOM 1407 C C . GLU A 1 170 ? 11.995 -18.007 -20.578 1.00 96.88 170 GLU A C 1
ATOM 1409 O O . GLU A 1 170 ? 13.138 -18.210 -21.010 1.00 96.88 170 GLU A O 1
ATOM 1414 N N . PRO A 1 171 ? 11.227 -17.019 -21.093 1.00 97.62 171 PRO A N 1
ATOM 1415 C CA . PRO A 1 171 ? 11.658 -16.222 -22.242 1.00 97.62 171 PRO A CA 1
ATOM 1416 C C . PRO A 1 171 ? 12.890 -15.365 -21.936 1.00 97.62 171 PRO A C 1
ATOM 1418 O O . PRO A 1 171 ? 13.729 -15.147 -22.806 1.00 97.62 171 PRO A O 1
ATOM 1421 N N . LEU A 1 172 ? 13.037 -14.884 -20.698 1.00 97.75 172 LEU A N 1
ATOM 1422 C CA . LEU A 1 172 ? 14.189 -14.078 -20.290 1.00 97.75 172 LEU A CA 1
ATOM 1423 C C . LEU A 1 172 ? 15.464 -14.927 -20.288 1.00 97.75 172 LEU A C 1
ATOM 1425 O O . LEU A 1 172 ? 16.511 -14.488 -20.766 1.00 97.75 172 LEU A O 1
ATOM 1429 N N . MET A 1 173 ? 15.366 -16.159 -19.792 1.00 97.69 173 MET A N 1
ATOM 1430 C CA . MET A 1 173 ? 16.467 -17.114 -19.786 1.00 97.69 173 MET A CA 1
ATOM 1431 C C . MET A 1 173 ? 16.830 -17.582 -21.198 1.00 97.69 173 MET A C 1
ATOM 1433 O O . MET A 1 173 ? 18.015 -17.749 -21.481 1.00 97.69 173 MET A O 1
ATOM 1437 N N . GLU A 1 174 ? 15.858 -17.754 -22.096 1.00 97.75 174 GLU A N 1
ATOM 1438 C CA . GLU A 1 174 ? 16.119 -18.063 -23.509 1.00 97.75 174 GLU A CA 1
ATOM 1439 C C . GLU A 1 174 ? 16.866 -16.917 -24.208 1.00 97.75 174 GLU A C 1
ATOM 1441 O O . GLU A 1 174 ? 17.893 -17.155 -24.846 1.00 97.75 174 GLU A O 1
ATOM 1446 N N . ILE A 1 175 ? 16.442 -15.664 -23.996 1.00 97.69 175 ILE A N 1
ATOM 1447 C CA . ILE A 1 175 ? 17.165 -14.487 -24.505 1.00 97.69 175 ILE A CA 1
ATOM 1448 C C . ILE A 1 175 ? 18.590 -14.458 -23.949 1.00 97.69 175 ILE A C 1
ATOM 1450 O O . ILE A 1 175 ? 19.538 -14.293 -24.711 1.00 97.69 175 ILE A O 1
ATOM 1454 N N . LYS A 1 176 ? 18.774 -14.665 -22.638 1.00 97.69 176 LYS A N 1
ATOM 1455 C CA . LYS A 1 176 ? 20.107 -14.707 -22.016 1.00 97.69 176 LYS A CA 1
ATOM 1456 C C . LYS A 1 176 ? 21.006 -15.769 -22.655 1.00 97.69 176 LYS A C 1
ATOM 1458 O O . LYS A 1 176 ? 22.166 -15.488 -22.943 1.00 97.69 176 LYS A O 1
ATOM 1463 N N . LYS A 1 177 ? 20.473 -16.967 -22.918 1.00 97.38 177 LYS A N 1
ATOM 1464 C CA . LYS A 1 177 ? 21.206 -18.060 -23.582 1.00 97.38 177 LYS A CA 1
ATOM 1465 C C . LYS A 1 177 ? 21.633 -17.709 -25.007 1.00 97.38 177 LYS A C 1
ATOM 1467 O O . LYS A 1 177 ? 22.689 -18.162 -25.434 1.00 97.38 177 LYS A O 1
ATOM 1472 N N . ALA A 1 178 ? 20.861 -16.892 -25.723 1.00 97.81 178 ALA A N 1
ATOM 1473 C CA . ALA A 1 178 ? 21.215 -16.442 -27.068 1.00 97.81 178 ALA A CA 1
ATOM 1474 C C . ALA A 1 178 ? 22.423 -15.482 -27.104 1.00 97.81 178 ALA A C 1
ATOM 1476 O O . ALA A 1 178 ? 22.992 -15.263 -28.173 1.00 97.81 178 ALA A O 1
ATOM 1477 N N . PHE A 1 179 ? 22.837 -14.933 -25.954 1.00 96.75 179 PHE A N 1
ATOM 1478 C CA . PHE A 1 179 ? 23.952 -13.989 -25.834 1.00 96.75 179 PHE A CA 1
ATOM 1479 C C . PHE A 1 179 ? 24.958 -14.421 -24.749 1.00 96.75 179 PHE A C 1
ATOM 1481 O O . PHE A 1 179 ? 25.133 -13.714 -23.754 1.00 96.75 179 PHE A O 1
ATOM 1488 N N . PRO A 1 180 ? 25.666 -15.555 -24.927 1.00 94.69 180 PRO A N 1
ATOM 1489 C CA . PRO A 1 180 ? 26.536 -16.126 -23.892 1.00 94.69 180 PRO A CA 1
ATOM 1490 C C . PRO A 1 180 ? 27.744 -15.244 -23.537 1.00 94.69 180 PRO A C 1
ATOM 1492 O O . PRO A 1 180 ? 28.294 -15.365 -22.447 1.00 94.69 180 PRO A O 1
ATOM 1495 N N . HIS A 1 181 ? 28.155 -14.350 -24.440 1.00 93.69 181 HIS A N 1
ATOM 1496 C CA . HIS A 1 181 ? 29.282 -13.434 -24.235 1.00 93.69 181 HIS A CA 1
ATOM 1497 C C . HIS A 1 181 ? 28.891 -12.123 -23.543 1.00 93.69 181 HIS A C 1
ATOM 1499 O O . HIS A 1 181 ? 29.763 -11.330 -23.195 1.00 93.69 181 HIS A O 1
ATOM 1505 N N . ILE A 1 182 ? 27.594 -11.872 -23.350 1.00 95.00 182 ILE A N 1
ATOM 1506 C CA . ILE A 1 182 ? 27.116 -10.651 -22.708 1.00 95.00 182 ILE A CA 1
ATOM 1507 C C . ILE A 1 182 ? 27.052 -10.860 -21.199 1.00 95.00 182 ILE A C 1
ATOM 1509 O O . ILE A 1 182 ? 26.507 -11.846 -20.702 1.00 95.00 182 ILE A O 1
ATOM 1513 N N . LYS A 1 183 ? 27.596 -9.898 -20.451 1.00 95.06 183 LYS A N 1
ATOM 1514 C CA . LYS A 1 183 ? 27.527 -9.906 -18.993 1.00 95.06 183 LYS A CA 1
ATOM 1515 C C . LYS A 1 183 ? 26.139 -9.464 -18.539 1.00 95.06 183 LYS A C 1
ATOM 1517 O O . LYS A 1 183 ? 25.661 -8.400 -18.921 1.00 95.06 183 LYS A O 1
ATOM 1522 N N . PHE A 1 184 ? 25.525 -10.248 -17.661 1.00 95.38 184 PHE A N 1
ATOM 1523 C CA . PHE A 1 184 ? 24.278 -9.889 -16.989 1.00 95.38 184 PHE A CA 1
ATOM 1524 C C . PHE A 1 184 ? 24.545 -9.588 -15.514 1.00 95.38 184 PHE A C 1
ATOM 1526 O O . PHE A 1 184 ? 25.412 -10.213 -14.905 1.00 95.38 184 PHE A O 1
ATOM 1533 N N . LEU A 1 185 ? 23.804 -8.633 -14.949 1.00 93.56 185 LEU A N 1
ATOM 1534 C CA . LEU A 1 185 ? 23.921 -8.241 -13.542 1.00 93.56 185 LEU A CA 1
ATOM 1535 C C . LEU A 1 185 ? 23.546 -9.383 -12.594 1.00 93.56 185 LEU A C 1
ATOM 1537 O O . LEU A 1 185 ? 24.197 -9.579 -11.572 1.00 93.56 185 LEU A O 1
ATOM 1541 N N . ASP A 1 186 ? 22.498 -10.127 -12.946 1.00 92.62 186 ASP A N 1
ATOM 1542 C CA . ASP A 1 186 ? 21.956 -11.213 -12.143 1.00 92.62 186 ASP A CA 1
ATOM 1543 C C . ASP A 1 186 ? 22.073 -12.557 -12.881 1.00 92.62 186 ASP A C 1
ATOM 1545 O O . ASP A 1 186 ? 21.930 -12.660 -14.110 1.00 92.62 186 ASP A O 1
ATOM 1549 N N . GLU A 1 187 ? 22.306 -13.627 -12.120 1.00 91.81 187 GLU A N 1
ATOM 1550 C CA . GLU A 1 187 ? 22.330 -14.992 -12.654 1.00 91.81 187 GLU A CA 1
ATOM 1551 C C . GLU A 1 187 ? 20.954 -15.441 -13.155 1.00 91.81 187 GLU A C 1
ATOM 1553 O O . GLU A 1 187 ? 20.862 -16.082 -14.205 1.00 91.81 187 GLU A O 1
ATOM 1558 N N . LYS A 1 188 ? 19.895 -15.041 -12.449 1.00 93.94 188 LYS A N 1
ATOM 1559 C CA . LYS A 1 188 ? 18.492 -15.316 -12.769 1.00 93.94 188 LYS A CA 1
ATOM 1560 C C . LYS A 1 188 ? 17.690 -14.012 -12.822 1.00 93.94 188 LYS A C 1
ATOM 1562 O O . LYS A 1 188 ? 18.119 -13.031 -12.209 1.00 93.94 188 LYS A O 1
ATOM 1567 N N . PRO A 1 189 ? 16.545 -13.984 -13.528 1.00 95.75 189 PRO A N 1
ATOM 1568 C CA . PRO A 1 189 ? 15.666 -12.827 -13.528 1.00 95.75 189 PRO A CA 1
ATOM 1569 C C . PRO A 1 189 ? 15.227 -12.459 -12.110 1.00 95.75 189 PRO A C 1
ATOM 1571 O O . PRO A 1 189 ? 15.051 -13.342 -11.276 1.00 95.75 189 PRO A O 1
ATOM 1574 N N . LYS A 1 190 ? 15.046 -11.165 -11.844 1.00 93.94 190 LYS A N 1
ATOM 1575 C CA . LYS A 1 190 ? 14.566 -10.664 -10.551 1.00 93.94 190 LYS A CA 1
ATOM 1576 C C . LYS A 1 190 ? 13.410 -9.698 -10.714 1.00 93.94 190 LYS A C 1
ATOM 1578 O O . LYS A 1 190 ? 13.337 -8.963 -11.708 1.00 93.94 190 LYS A O 1
ATOM 1583 N N . LEU A 1 191 ? 12.546 -9.661 -9.707 1.00 91.69 191 LEU A N 1
ATOM 1584 C CA . LEU A 1 191 ? 11.434 -8.724 -9.634 1.00 91.69 191 LEU A CA 1
ATOM 1585 C C . LEU A 1 191 ? 11.952 -7.283 -9.456 1.00 91.69 191 LEU A C 1
ATOM 1587 O O . LEU A 1 191 ? 12.742 -6.992 -8.552 1.00 91.69 191 LEU A O 1
ATOM 1591 N N . ARG A 1 192 ? 11.549 -6.365 -10.343 1.00 87.88 192 ARG A N 1
ATOM 1592 C CA . ARG A 1 192 ? 11.972 -4.951 -10.346 1.00 87.88 192 ARG A CA 1
ATOM 1593 C C . ARG A 1 192 ? 10.824 -4.015 -10.698 1.00 87.88 192 ARG A C 1
ATOM 1595 O O . ARG A 1 192 ? 9.855 -4.409 -11.339 1.00 87.88 192 ARG A O 1
ATOM 1602 N N . ASP A 1 193 ? 10.970 -2.752 -10.304 1.00 82.38 193 ASP A N 1
ATOM 1603 C CA . ASP A 1 193 ? 10.011 -1.675 -10.568 1.00 82.38 193 ASP A CA 1
ATOM 1604 C C . ASP A 1 193 ? 8.574 -2.041 -10.135 1.00 82.38 193 ASP A C 1
ATOM 1606 O O . ASP A 1 193 ? 8.351 -2.417 -8.978 1.00 82.38 193 ASP A O 1
ATOM 1610 N N . ALA A 1 194 ? 7.610 -1.951 -11.059 1.00 80.25 194 ALA A N 1
ATOM 1611 C CA . ALA A 1 194 ? 6.197 -2.291 -10.892 1.00 80.25 194 ALA A CA 1
ATOM 1612 C C . ALA A 1 194 ? 5.951 -3.814 -10.916 1.00 80.25 194 ALA A C 1
ATOM 1614 O O . ALA A 1 194 ? 5.012 -4.294 -11.543 1.00 80.25 194 ALA A O 1
ATOM 1615 N N . ASN A 1 195 ? 6.811 -4.562 -10.221 1.00 82.56 195 ASN A N 1
ATOM 1616 C CA . ASN A 1 195 ? 6.779 -6.017 -10.115 1.00 82.56 195 ASN A CA 1
ATOM 1617 C C . ASN A 1 195 ? 6.943 -6.745 -11.459 1.00 82.56 195 ASN A C 1
ATOM 1619 O O . ASN A 1 195 ? 6.350 -7.797 -11.685 1.00 82.56 195 ASN A O 1
ATOM 1623 N N . ASP A 1 196 ? 7.773 -6.218 -12.356 1.00 89.75 196 ASP A N 1
ATOM 1624 C CA . ASP A 1 196 ? 8.156 -6.906 -13.589 1.00 89.75 196 ASP A CA 1
ATOM 1625 C C . ASP A 1 196 ? 9.352 -7.823 -13.331 1.00 89.75 196 ASP A C 1
ATOM 1627 O O . ASP A 1 196 ? 10.316 -7.429 -12.669 1.00 89.75 196 ASP A O 1
ATOM 1631 N N . LEU A 1 197 ? 9.307 -9.045 -13.863 1.00 94.94 197 LEU A N 1
ATOM 1632 C CA . LEU A 1 197 ? 10.443 -9.958 -13.775 1.00 94.94 197 LEU A CA 1
ATOM 1633 C C . LEU A 1 197 ? 11.437 -9.586 -14.876 1.00 94.94 197 LEU A C 1
ATOM 1635 O O . LEU A 1 197 ? 11.041 -9.400 -16.028 1.00 94.94 197 LEU A O 1
ATOM 1639 N N . SER A 1 198 ? 12.710 -9.401 -14.525 1.00 95.81 198 SER A N 1
ATOM 1640 C CA . SER A 1 198 ? 13.659 -8.737 -15.421 1.00 95.81 198 SER A CA 1
ATOM 1641 C C . SER A 1 198 ? 15.091 -9.254 -15.346 1.00 95.81 198 SER A C 1
ATOM 1643 O O . SER A 1 198 ? 15.545 -9.715 -14.302 1.00 95.81 198 SER A O 1
ATOM 1645 N N . LEU A 1 199 ? 15.808 -9.114 -16.461 1.00 96.56 199 LEU A N 1
ATOM 1646 C CA . LEU A 1 199 ? 17.255 -9.263 -16.590 1.00 96.56 199 LEU A CA 1
ATOM 1647 C C . LEU A 1 199 ? 17.883 -7.934 -17.014 1.00 96.56 199 LEU A C 1
ATOM 1649 O O . LEU A 1 199 ? 17.285 -7.156 -17.757 1.00 96.56 199 LEU A O 1
ATOM 1653 N N . MET A 1 200 ? 19.112 -7.696 -16.565 1.00 96.44 200 MET A N 1
ATOM 1654 C CA . MET A 1 200 ? 19.884 -6.496 -16.886 1.00 96.44 200 MET A CA 1
ATOM 1655 C C . MET A 1 200 ? 21.199 -6.905 -17.539 1.00 96.44 200 MET A C 1
ATOM 1657 O O . MET A 1 200 ? 22.064 -7.474 -16.875 1.00 96.44 200 MET A O 1
ATOM 1661 N N . ALA A 1 201 ? 21.327 -6.649 -18.838 1.00 96.75 201 ALA A N 1
ATOM 1662 C CA . ALA A 1 201 ? 22.569 -6.828 -19.580 1.00 96.75 201 ALA A CA 1
ATOM 1663 C C . ALA A 1 201 ? 23.430 -5.569 -19.450 1.00 96.75 201 ALA A C 1
ATOM 1665 O O . ALA A 1 201 ? 22.919 -4.460 -19.598 1.00 96.75 201 ALA A O 1
ATOM 1666 N N . ILE A 1 202 ? 24.714 -5.748 -19.161 1.00 95.00 202 ILE A N 1
ATOM 1667 C CA . ILE A 1 202 ? 25.663 -4.683 -18.847 1.00 95.00 202 ILE A CA 1
ATOM 1668 C C . ILE A 1 202 ? 26.600 -4.489 -20.038 1.00 95.00 202 ILE A C 1
ATOM 1670 O O . ILE A 1 202 ? 27.228 -5.448 -20.487 1.00 95.00 202 ILE A O 1
ATOM 1674 N N . PHE A 1 203 ? 26.735 -3.247 -20.492 1.00 94.19 203 PHE A N 1
ATOM 1675 C CA . PHE A 1 203 ? 27.617 -2.862 -21.589 1.00 94.19 203 PHE A CA 1
ATOM 1676 C C . PHE A 1 203 ? 28.620 -1.826 -21.110 1.00 94.19 203 PHE A C 1
ATOM 1678 O O . PHE A 1 203 ? 28.233 -0.837 -20.493 1.00 94.19 203 PHE A O 1
ATOM 1685 N N . ASP A 1 204 ? 29.898 -2.063 -21.386 1.00 88.94 204 ASP A N 1
ATOM 1686 C CA . ASP A 1 204 ? 30.954 -1.080 -21.156 1.00 88.94 204 ASP A CA 1
ATOM 1687 C C . ASP A 1 204 ? 30.809 0.067 -22.166 1.00 88.94 204 ASP A C 1
ATOM 1689 O O . ASP A 1 204 ? 30.547 -0.171 -23.347 1.00 88.94 204 ASP A O 1
ATOM 1693 N N . ILE A 1 205 ? 30.955 1.299 -21.686 1.00 83.50 205 ILE A N 1
ATOM 1694 C CA . ILE A 1 205 ? 30.852 2.521 -22.493 1.00 83.50 205 ILE A CA 1
ATOM 1695 C C . ILE A 1 205 ? 32.202 3.236 -22.668 1.00 83.50 205 ILE A C 1
ATOM 1697 O O . ILE A 1 205 ? 32.248 4.379 -23.115 1.00 83.50 205 ILE A O 1
ATOM 1701 N N . GLY A 1 206 ? 33.314 2.580 -22.318 1.00 69.94 206 GLY A N 1
ATOM 1702 C CA . GLY A 1 206 ? 34.680 3.050 -22.569 1.00 69.94 206 GLY A CA 1
ATOM 1703 C C . GLY A 1 206 ? 35.172 4.162 -21.635 1.00 69.94 206 GLY A C 1
ATOM 1704 O O . GLY A 1 206 ? 36.336 4.551 -21.713 1.00 69.94 206 GLY A O 1
ATOM 1705 N N . GLN A 1 207 ? 34.322 4.659 -20.730 1.00 64.88 207 GLN A N 1
ATOM 1706 C CA . GLN A 1 207 ? 34.696 5.564 -19.640 1.00 64.88 207 GLN A CA 1
ATOM 1707 C C . GLN A 1 207 ? 34.979 4.746 -18.369 1.00 64.88 207 GLN A C 1
ATOM 1709 O O . GLN A 1 207 ? 34.324 3.736 -18.114 1.00 64.88 207 GLN A O 1
ATOM 1714 N N . VAL A 1 208 ? 35.991 5.132 -17.581 1.00 56.78 208 VAL A N 1
ATOM 1715 C CA . VAL A 1 208 ? 36.541 4.307 -16.485 1.00 56.78 208 VAL A CA 1
ATOM 1716 C C . VAL A 1 208 ? 35.442 3.785 -15.543 1.00 56.78 208 VAL A C 1
ATOM 1718 O O . VAL A 1 208 ? 34.877 4.539 -14.758 1.00 56.78 208 VAL A O 1
ATOM 1721 N N . LYS A 1 209 ? 35.217 2.460 -15.566 1.00 64.38 209 LYS A N 1
ATOM 1722 C CA . LYS A 1 209 ? 34.246 1.715 -14.731 1.00 64.38 209 LYS A CA 1
ATOM 1723 C C . LYS A 1 209 ? 32.778 2.108 -14.930 1.00 64.38 209 LYS A C 1
ATOM 1725 O O . LYS A 1 209 ? 31.952 1.847 -14.047 1.00 64.38 209 LYS A O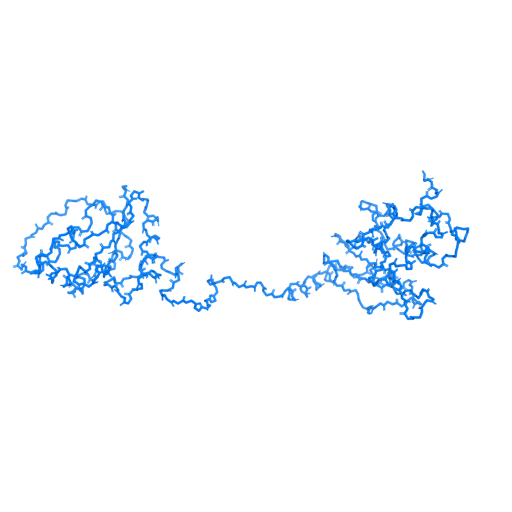 1
ATOM 1730 N N . GLU A 1 210 ? 32.437 2.690 -16.071 1.00 77.44 210 GLU A N 1
ATOM 1731 C CA . GLU A 1 210 ? 31.060 3.041 -16.383 1.00 77.44 210 GLU A CA 1
ATOM 1732 C C . GLU A 1 210 ? 30.414 2.032 -17.320 1.00 77.44 210 GLU A C 1
ATOM 1734 O O . GLU A 1 210 ? 31.056 1.420 -18.168 1.00 77.44 210 GLU A O 1
ATOM 1739 N N . VAL A 1 211 ? 29.114 1.830 -17.129 1.00 88.69 211 VAL A N 1
ATOM 1740 C CA . VAL A 1 211 ? 28.343 0.849 -17.889 1.00 88.69 211 VAL A CA 1
ATOM 1741 C C . VAL A 1 211 ? 26.974 1.402 -18.224 1.00 88.69 211 VAL A C 1
ATOM 1743 O O . VAL A 1 211 ? 26.425 2.168 -17.439 1.00 88.69 211 VAL A O 1
ATOM 1746 N N . ILE A 1 212 ? 26.385 0.962 -19.325 1.00 93.19 212 ILE A N 1
ATOM 1747 C CA . ILE A 1 212 ? 24.976 1.184 -19.648 1.00 93.19 212 ILE A CA 1
ATOM 1748 C C . ILE A 1 212 ? 24.223 -0.147 -19.587 1.00 93.19 212 ILE A C 1
ATOM 1750 O O . ILE A 1 212 ? 24.819 -1.217 -19.744 1.00 93.19 212 ILE A O 1
ATOM 1754 N N . ILE A 1 213 ? 22.919 -0.105 -19.303 1.00 96.19 213 ILE A N 1
ATOM 1755 C CA . ILE A 1 213 ? 22.130 -1.314 -19.054 1.00 96.19 213 ILE A CA 1
ATOM 1756 C C . ILE A 1 213 ? 21.045 -1.470 -20.112 1.00 96.19 213 ILE A C 1
ATOM 1758 O O . ILE A 1 213 ? 20.216 -0.582 -20.275 1.00 96.19 213 ILE A O 1
ATOM 1762 N N . ILE A 1 214 ? 20.966 -2.634 -20.758 1.00 97.62 214 ILE A N 1
ATOM 1763 C CA . ILE A 1 214 ? 19.724 -3.056 -21.415 1.00 97.62 214 ILE A CA 1
ATOM 1764 C C . ILE A 1 214 ? 18.906 -3.848 -20.399 1.00 97.62 214 ILE A C 1
ATOM 1766 O O . ILE A 1 214 ? 19.299 -4.940 -19.982 1.00 97.62 214 ILE A O 1
ATOM 1770 N N . LYS A 1 215 ? 17.746 -3.315 -20.014 1.00 97.19 215 LYS A N 1
ATOM 1771 C CA . LYS A 1 215 ? 16.767 -4.030 -19.196 1.00 97.19 215 LYS A CA 1
ATOM 1772 C C . LYS A 1 215 ? 15.816 -4.797 -20.114 1.00 97.19 215 LYS A C 1
ATOM 1774 O O . LYS A 1 215 ? 15.144 -4.196 -20.949 1.00 97.19 215 LYS A O 1
ATOM 1779 N N . ILE A 1 216 ? 15.725 -6.110 -19.919 1.00 97.38 216 ILE A N 1
ATOM 1780 C CA . ILE A 1 216 ? 14.775 -7.007 -20.591 1.00 97.38 216 ILE A CA 1
ATOM 1781 C C . ILE A 1 216 ? 13.789 -7.496 -19.537 1.00 97.38 216 ILE A C 1
ATOM 1783 O O . ILE A 1 216 ? 14.217 -7.966 -18.484 1.00 97.38 216 ILE A O 1
ATOM 1787 N N . PHE A 1 217 ? 12.487 -7.398 -19.780 1.00 96.94 217 PHE A N 1
ATOM 1788 C CA . PHE A 1 217 ? 11.500 -7.794 -18.780 1.00 96.94 217 PHE A CA 1
ATOM 1789 C C . PHE A 1 217 ? 10.194 -8.297 -19.384 1.00 96.94 217 PHE A C 1
ATOM 1791 O O . PHE A 1 217 ? 9.762 -7.838 -20.444 1.00 96.94 217 PHE A O 1
ATOM 1798 N N . THR A 1 218 ? 9.567 -9.243 -18.686 1.00 95.19 218 THR A N 1
ATOM 1799 C CA . THR A 1 218 ? 8.213 -9.717 -18.979 1.00 95.19 218 THR A CA 1
ATOM 1800 C C . THR A 1 218 ? 7.200 -8.877 -18.212 1.00 95.19 218 THR A C 1
ATOM 1802 O O . THR A 1 218 ? 7.399 -8.555 -17.038 1.00 95.19 218 THR A O 1
ATOM 1805 N N . THR A 1 219 ? 6.120 -8.491 -18.896 1.00 87.12 219 THR A N 1
ATOM 1806 C CA . THR A 1 219 ? 5.137 -7.525 -18.375 1.00 87.12 219 THR A CA 1
ATOM 1807 C C . THR A 1 219 ? 3.829 -8.202 -17.961 1.00 87.12 219 THR A C 1
ATOM 1809 O O . THR A 1 219 ? 3.784 -8.913 -16.963 1.00 87.12 219 THR A O 1
ATOM 1812 N N . VAL A 1 220 ? 2.753 -7.989 -18.727 1.00 85.38 220 VAL A N 1
ATOM 1813 C CA . VAL A 1 220 ? 1.385 -8.452 -18.433 1.00 85.38 220 VAL A CA 1
ATOM 1814 C C . VAL A 1 220 ? 1.270 -9.979 -18.509 1.00 85.38 220 VAL A C 1
ATOM 1816 O O . VAL A 1 220 ? 0.533 -10.580 -17.734 1.00 85.38 220 VAL A O 1
ATOM 1819 N N . SER A 1 221 ? 2.009 -10.611 -19.421 1.00 90.12 221 SER A N 1
ATOM 1820 C CA . SER A 1 221 ? 2.151 -12.067 -19.518 1.00 90.12 221 SER A CA 1
ATOM 1821 C C . SER A 1 221 ? 3.587 -12.429 -19.899 1.00 90.12 221 SER A C 1
ATOM 1823 O O . SER A 1 221 ? 4.360 -11.551 -20.303 1.00 90.12 221 SER A O 1
ATOM 1825 N N . LYS A 1 222 ? 3.939 -13.718 -19.796 1.00 89.06 222 LYS A N 1
ATOM 1826 C CA . LYS A 1 222 ? 5.269 -14.214 -20.172 1.00 89.06 222 LYS A CA 1
ATOM 1827 C C . LYS A 1 222 ? 5.612 -13.952 -21.644 1.00 89.06 222 LYS A C 1
ATOM 1829 O O . LYS A 1 222 ? 6.756 -13.657 -21.960 1.00 89.06 222 LYS A O 1
ATOM 1834 N N . ASP A 1 223 ? 4.612 -13.921 -22.521 1.00 92.62 223 ASP A N 1
ATOM 1835 C CA . ASP A 1 223 ? 4.810 -13.695 -23.959 1.00 92.62 223 ASP A CA 1
ATOM 1836 C C . ASP A 1 223 ? 4.990 -12.216 -24.324 1.00 92.62 223 ASP A C 1
ATOM 1838 O O . ASP A 1 223 ? 5.236 -11.887 -25.480 1.00 92.62 223 ASP A O 1
ATOM 1842 N N . VAL A 1 224 ? 4.836 -11.291 -23.369 1.00 94.69 224 VAL A N 1
ATOM 1843 C CA . VAL A 1 224 ? 4.956 -9.850 -23.627 1.00 94.69 224 VAL A CA 1
ATOM 1844 C C . VAL A 1 224 ? 6.253 -9.320 -23.052 1.00 94.69 224 VAL A C 1
ATOM 1846 O O . VAL A 1 224 ? 6.328 -8.947 -21.875 1.00 94.69 224 VAL A O 1
ATOM 1849 N N . ILE A 1 225 ? 7.247 -9.224 -23.929 1.00 96.56 225 ILE A N 1
ATOM 1850 C CA . ILE A 1 225 ? 8.621 -8.878 -23.587 1.00 96.56 225 ILE A CA 1
ATOM 1851 C C . ILE A 1 225 ? 8.895 -7.429 -23.993 1.00 96.56 225 ILE A C 1
ATOM 1853 O O . ILE A 1 225 ? 8.573 -6.984 -25.102 1.00 96.56 225 ILE A O 1
ATOM 1857 N N . GLN A 1 226 ? 9.502 -6.677 -23.083 1.00 96.25 226 GLN A N 1
ATOM 1858 C CA . GLN A 1 226 ? 9.920 -5.304 -23.317 1.00 96.25 226 GLN A CA 1
ATOM 1859 C C . GLN A 1 226 ? 11.418 -5.154 -23.063 1.00 96.25 226 GLN A C 1
ATOM 1861 O O . GLN A 1 226 ? 11.986 -5.786 -22.174 1.00 96.25 226 GLN A O 1
ATOM 1866 N N . LEU A 1 227 ? 12.044 -4.322 -23.893 1.00 97.19 227 LEU A N 1
ATOM 1867 C CA . LEU A 1 227 ? 13.455 -3.988 -23.823 1.00 97.19 227 LEU A CA 1
ATOM 1868 C C . LEU A 1 227 ? 13.598 -2.476 -23.792 1.00 97.19 227 LEU A C 1
ATOM 1870 O O . LEU A 1 227 ? 12.927 -1.773 -24.550 1.00 97.19 227 LEU A O 1
ATOM 1874 N N . GLU A 1 228 ? 14.482 -1.993 -22.937 1.00 96.44 228 GLU A N 1
ATOM 1875 C CA . GLU A 1 228 ? 14.821 -0.580 -22.854 1.00 96.44 228 GLU A CA 1
ATOM 1876 C C . GLU A 1 228 ? 16.274 -0.409 -22.427 1.00 96.44 228 GLU A C 1
ATOM 1878 O O . GLU A 1 228 ? 16.806 -1.201 -21.648 1.00 96.44 228 GLU A O 1
ATOM 1883 N N . LEU A 1 229 ? 16.909 0.633 -22.949 1.00 97.12 229 LEU A N 1
ATOM 1884 C CA . LEU A 1 229 ? 18.241 1.041 -22.528 1.00 97.12 229 LEU A CA 1
ATOM 1885 C C . LEU A 1 229 ? 18.090 2.022 -21.364 1.00 97.12 229 LEU A C 1
ATOM 1887 O O . LEU A 1 229 ? 17.312 2.972 -21.459 1.00 97.12 229 LEU A O 1
ATOM 1891 N N . ARG A 1 230 ? 18.813 1.790 -20.270 1.00 95.31 230 ARG A N 1
ATOM 1892 C CA . ARG A 1 230 ? 18.726 2.554 -19.025 1.00 95.31 230 ARG A CA 1
ATOM 1893 C C . ARG A 1 230 ? 20.068 3.130 -18.603 1.00 95.31 230 ARG A C 1
ATOM 1895 O O . ARG A 1 230 ? 21.098 2.458 -18.688 1.00 95.31 230 ARG A O 1
ATOM 1902 N N . ALA A 1 231 ? 19.992 4.343 -18.069 1.00 93.06 231 ALA A N 1
ATOM 1903 C CA . ALA A 1 231 ? 21.038 5.008 -17.314 1.00 93.06 231 ALA A CA 1
ATOM 1904 C C . ALA A 1 231 ? 20.528 5.332 -15.903 1.00 93.06 231 ALA A C 1
ATOM 1906 O O . ALA A 1 231 ? 19.642 6.170 -15.720 1.00 93.06 231 ALA A O 1
ATOM 1907 N N . ASP A 1 232 ? 21.119 4.692 -14.900 1.00 87.81 232 ASP A N 1
ATOM 1908 C CA . ASP A 1 232 ? 20.736 4.852 -13.498 1.00 87.81 232 ASP A CA 1
ATOM 1909 C C . ASP A 1 232 ? 21.548 5.972 -12.827 1.00 87.81 232 ASP A C 1
ATOM 1911 O O . ASP A 1 232 ? 21.006 6.818 -12.111 1.00 87.81 232 ASP A O 1
ATOM 1915 N N . LYS A 1 233 ? 22.859 6.014 -13.086 1.00 89.94 233 LYS A N 1
ATOM 1916 C CA . LYS A 1 233 ? 23.798 6.988 -12.512 1.00 89.94 233 LYS A CA 1
ATOM 1917 C C . LYS A 1 233 ? 23.921 8.229 -13.386 1.00 89.94 233 LYS A C 1
ATOM 1919 O O . LYS A 1 233 ? 23.801 8.149 -14.602 1.00 89.94 233 LYS A O 1
ATOM 1924 N N . LYS A 1 234 ? 24.247 9.369 -12.770 1.00 89.19 234 LYS A N 1
ATOM 1925 C CA . LYS A 1 234 ? 24.396 10.662 -13.458 1.00 89.19 234 LYS A CA 1
ATOM 1926 C C . LYS A 1 234 ? 25.294 10.584 -14.703 1.00 89.19 234 LYS A C 1
ATOM 1928 O O . LYS A 1 234 ? 24.839 10.959 -15.774 1.00 89.19 234 LYS A O 1
ATOM 1933 N N . HIS A 1 235 ? 26.489 10.012 -14.588 1.00 88.56 235 HIS A N 1
ATOM 1934 C CA . HIS A 1 235 ? 27.417 9.903 -15.720 1.00 88.56 235 HIS A CA 1
ATOM 1935 C C . HIS A 1 235 ? 26.908 9.005 -16.857 1.00 88.56 235 HIS A C 1
ATOM 1937 O O . HIS A 1 235 ? 27.068 9.337 -18.025 1.00 88.56 235 HIS A O 1
ATOM 1943 N N . GLN A 1 236 ? 26.151 7.948 -16.545 1.00 91.69 236 GLN A N 1
ATOM 1944 C CA . GLN A 1 236 ? 25.488 7.128 -17.568 1.00 91.69 236 GLN A CA 1
ATOM 1945 C C . GLN A 1 236 ? 24.442 7.939 -18.345 1.00 91.69 236 GLN A C 1
ATOM 1947 O O . GLN A 1 236 ? 24.259 7.736 -19.544 1.00 91.69 236 GLN A O 1
ATOM 1952 N N . LYS A 1 237 ? 23.740 8.855 -17.663 1.00 91.81 237 LYS A N 1
ATOM 1953 C CA . LYS A 1 237 ? 22.735 9.735 -18.278 1.00 91.81 237 LYS A CA 1
ATOM 1954 C C . LYS A 1 237 ? 23.403 10.788 -19.158 1.00 91.81 237 LYS A C 1
ATOM 1956 O O . LYS A 1 237 ? 22.931 11.057 -20.258 1.00 91.81 237 LYS A O 1
ATOM 1961 N N . GLU A 1 238 ? 24.518 11.350 -18.692 1.00 90.50 238 GLU A N 1
ATOM 1962 C CA . GLU A 1 238 ? 25.362 12.270 -19.464 1.00 90.50 238 GLU A CA 1
ATOM 1963 C C . GLU A 1 238 ? 25.902 11.585 -20.726 1.00 90.50 238 GLU A C 1
ATOM 1965 O O . GLU A 1 238 ? 25.734 12.115 -21.825 1.00 90.50 238 GLU A O 1
ATOM 1970 N N . TRP A 1 239 ? 26.437 10.366 -20.590 1.00 92.00 239 TRP A N 1
ATOM 1971 C CA . TRP A 1 239 ? 26.858 9.549 -21.726 1.00 92.00 239 TRP A CA 1
ATOM 1972 C C . TRP A 1 239 ? 25.702 9.283 -22.687 1.00 92.00 239 TRP A C 1
ATOM 1974 O O . TRP A 1 239 ? 25.853 9.500 -23.884 1.00 92.00 239 TRP A O 1
ATOM 1984 N N . MET A 1 240 ? 24.526 8.879 -22.191 1.00 92.69 240 MET A N 1
ATOM 1985 C CA . MET A 1 240 ? 23.364 8.618 -23.045 1.00 92.69 240 MET A CA 1
ATOM 1986 C C . MET A 1 240 ? 22.962 9.867 -23.837 1.00 92.69 240 MET A C 1
ATOM 1988 O O . MET A 1 240 ? 22.674 9.772 -25.028 1.00 92.69 240 MET A O 1
ATOM 1992 N N . LEU A 1 241 ? 22.972 11.045 -23.208 1.00 91.19 241 LEU A N 1
ATOM 1993 C CA . LEU A 1 241 ? 22.679 12.296 -23.902 1.00 91.19 241 LEU A CA 1
ATOM 1994 C C . LEU A 1 241 ? 23.696 12.571 -25.012 1.00 91.19 241 LEU A C 1
ATOM 1996 O O . LEU A 1 241 ? 23.300 12.861 -26.141 1.00 91.19 241 LEU A O 1
ATOM 2000 N N . GLN A 1 242 ? 24.988 12.466 -24.702 1.00 91.00 242 GLN A N 1
ATOM 2001 C CA . GLN A 1 242 ? 26.067 12.712 -25.656 1.00 91.00 242 GLN A CA 1
ATOM 2002 C C . GLN A 1 242 ? 26.021 11.715 -26.820 1.00 91.00 242 GLN A C 1
ATOM 2004 O O . GLN A 1 242 ? 26.039 12.115 -27.981 1.00 91.00 242 GLN A O 1
ATOM 2009 N N . HIS A 1 243 ? 25.889 10.427 -26.507 1.00 93.12 243 HIS A N 1
ATOM 2010 C CA . HIS A 1 243 ? 25.833 9.334 -27.471 1.00 93.12 243 HIS A CA 1
ATOM 2011 C C . HIS A 1 243 ? 24.694 9.520 -28.469 1.00 93.12 243 HIS A C 1
ATOM 2013 O O . HIS A 1 243 ? 24.907 9.530 -29.678 1.00 93.12 243 HIS A O 1
ATOM 2019 N N . PHE A 1 244 ? 23.479 9.767 -27.976 1.00 93.50 244 PHE A N 1
ATOM 2020 C CA . PHE A 1 244 ? 22.343 10.004 -28.861 1.00 93.50 244 PHE A CA 1
ATOM 2021 C C . PHE A 1 244 ? 22.446 11.342 -29.598 1.00 93.50 244 PHE A C 1
ATOM 2023 O O . PHE A 1 244 ? 21.952 11.422 -30.714 1.00 93.50 244 PHE A O 1
ATOM 2030 N N . SER A 1 245 ? 23.104 12.367 -29.046 1.00 91.56 245 SER A N 1
ATOM 2031 C CA . SER A 1 245 ? 23.336 13.632 -29.769 1.00 91.56 245 SER A CA 1
ATOM 2032 C C . SER A 1 245 ? 24.218 13.445 -31.010 1.00 91.56 245 SER A C 1
ATOM 2034 O O . SER A 1 245 ? 24.036 14.151 -31.998 1.00 91.56 245 SER A O 1
ATOM 2036 N N . ASN A 1 246 ? 25.140 12.478 -30.984 1.00 90.38 246 ASN A N 1
ATOM 2037 C CA . ASN A 1 246 ? 25.973 12.135 -32.142 1.00 90.38 246 ASN A CA 1
ATOM 2038 C C . ASN A 1 246 ? 25.197 11.352 -33.210 1.00 90.38 246 ASN A C 1
ATOM 2040 O O . ASN A 1 246 ? 25.529 11.415 -34.391 1.00 90.38 246 ASN A O 1
ATOM 2044 N N . LEU A 1 247 ? 24.166 10.609 -32.801 1.00 90.38 247 LEU A N 1
ATOM 2045 C CA . LEU A 1 247 ? 23.359 9.787 -33.701 1.00 90.38 247 LEU A CA 1
ATOM 2046 C C . LEU A 1 247 ? 22.132 10.522 -34.247 1.00 90.38 247 LEU A C 1
ATOM 2048 O O . LEU A 1 247 ? 21.699 10.202 -35.349 1.00 90.38 247 LEU A O 1
ATOM 2052 N N . VAL A 1 248 ? 21.552 11.460 -33.486 1.00 88.56 248 VAL A N 1
ATOM 2053 C CA . VAL A 1 248 ? 20.336 12.211 -33.829 1.00 88.56 248 VAL A CA 1
ATOM 2054 C C . VAL A 1 248 ? 20.402 13.683 -33.440 1.00 88.56 248 VAL A C 1
ATOM 2056 O O . VAL A 1 248 ? 20.821 14.036 -32.346 1.00 88.56 248 VAL A O 1
ATOM 2059 N N . ALA A 1 249 ? 19.854 14.552 -34.297 1.00 80.00 249 ALA A N 1
ATOM 2060 C CA . ALA A 1 249 ? 19.812 15.998 -34.050 1.00 80.00 249 ALA A CA 1
ATOM 2061 C C . ALA A 1 249 ? 18.963 16.402 -32.824 1.00 80.00 249 ALA A C 1
ATOM 2063 O O . ALA A 1 249 ? 19.234 17.422 -32.201 1.00 80.00 249 ALA A O 1
ATOM 2064 N N . ASN A 1 250 ? 17.930 15.622 -32.475 1.00 83.38 250 ASN A N 1
ATOM 2065 C CA . ASN A 1 250 ? 17.010 15.912 -31.363 1.00 83.38 250 ASN A CA 1
ATOM 2066 C C . ASN A 1 250 ? 16.860 14.698 -30.420 1.00 83.38 250 ASN A C 1
ATOM 2068 O O . ASN A 1 250 ? 15.796 14.067 -30.384 1.00 83.38 250 ASN A O 1
ATOM 2072 N N . PRO A 1 251 ? 17.898 14.351 -29.638 1.00 83.69 251 PRO A N 1
ATOM 2073 C CA . PRO A 1 251 ? 17.931 13.126 -28.833 1.00 83.69 251 PRO A CA 1
ATOM 2074 C C . PRO A 1 251 ? 16.851 13.086 -27.748 1.00 83.69 251 PRO A C 1
ATOM 2076 O O . PRO A 1 251 ? 16.273 12.036 -27.474 1.00 83.69 251 PRO A O 1
ATOM 2079 N N . THR A 1 252 ? 16.489 14.233 -27.174 1.00 83.00 252 THR A N 1
ATOM 2080 C CA . THR A 1 252 ? 15.479 14.334 -26.108 1.00 83.00 252 THR A CA 1
ATOM 2081 C C . THR A 1 252 ? 14.082 13.880 -26.541 1.00 83.00 252 THR A C 1
ATOM 2083 O O . THR A 1 252 ? 13.284 13.492 -25.696 1.00 83.00 252 THR A O 1
ATOM 2086 N N . GLN A 1 253 ? 13.773 13.845 -27.844 1.00 85.00 253 GLN A N 1
ATOM 2087 C CA . GLN A 1 253 ? 12.496 13.309 -28.340 1.00 85.00 253 GLN A CA 1
ATOM 2088 C C . GLN A 1 253 ? 12.424 11.774 -28.319 1.00 85.00 253 GLN A C 1
ATOM 2090 O O . GLN A 1 253 ? 11.328 11.198 -28.406 1.00 85.00 253 GLN A O 1
ATOM 2095 N N . LEU A 1 254 ? 13.581 11.113 -28.239 1.00 87.44 254 LEU A N 1
ATOM 2096 C CA . LEU A 1 254 ? 13.717 9.660 -28.166 1.00 87.44 254 LEU A CA 1
ATOM 2097 C C . LEU A 1 254 ? 13.857 9.163 -26.722 1.00 87.44 254 LEU A C 1
ATOM 2099 O O . LEU A 1 254 ? 13.456 8.037 -26.414 1.00 87.44 254 LEU A O 1
ATOM 2103 N N . LEU A 1 255 ? 14.392 10.011 -25.843 1.00 91.44 255 LEU A N 1
ATOM 2104 C CA . LEU A 1 255 ? 14.737 9.685 -24.465 1.00 91.44 255 LEU A CA 1
ATOM 2105 C C . LEU A 1 255 ? 13.635 10.120 -23.491 1.00 91.44 255 LEU A C 1
ATOM 2107 O O . LEU A 1 255 ? 13.025 11.176 -23.633 1.00 91.44 255 LEU A O 1
ATOM 2111 N N . ARG A 1 256 ? 13.379 9.305 -22.468 1.00 92.25 256 ARG A N 1
ATOM 2112 C CA . ARG A 1 256 ? 12.586 9.711 -21.306 1.00 92.25 256 ARG A CA 1
ATOM 2113 C C . ARG A 1 256 ? 13.488 10.506 -20.371 1.00 92.25 256 ARG A C 1
ATOM 2115 O O . ARG A 1 256 ? 14.524 9.998 -19.943 1.00 92.25 256 ARG A O 1
ATOM 2122 N N . ILE A 1 257 ? 13.076 11.730 -20.068 1.00 88.81 257 ILE A N 1
ATOM 2123 C CA . ILE A 1 257 ? 13.791 12.645 -19.181 1.00 88.81 257 ILE A CA 1
ATOM 2124 C C . ILE A 1 257 ? 13.282 12.458 -17.749 1.00 88.81 257 ILE A C 1
ATOM 2126 O O . ILE A 1 257 ? 12.075 12.325 -17.536 1.00 88.81 257 ILE A O 1
ATOM 2130 N N . ASN A 1 258 ? 14.200 12.407 -16.787 1.00 86.62 258 ASN A N 1
ATOM 2131 C CA . ASN A 1 258 ? 13.874 12.310 -15.370 1.00 86.62 258 ASN A CA 1
ATOM 2132 C C . ASN A 1 258 ? 13.542 13.690 -14.767 1.00 86.62 258 ASN A C 1
ATOM 2134 O O . ASN A 1 258 ? 13.638 14.719 -15.434 1.00 86.62 258 ASN A O 1
ATOM 2138 N N . ASN A 1 259 ? 13.191 13.723 -13.479 1.00 85.62 259 ASN A N 1
ATOM 2139 C CA . ASN A 1 259 ? 12.845 14.969 -12.780 1.00 85.62 259 ASN A CA 1
ATOM 2140 C C . ASN A 1 259 ? 13.993 15.995 -12.725 1.00 85.62 259 ASN A C 1
ATOM 2142 O O . ASN A 1 259 ? 13.729 17.183 -12.572 1.00 85.62 259 ASN A O 1
ATOM 2146 N N . ASP A 1 260 ? 15.243 15.552 -12.886 1.00 84.19 260 ASP A N 1
ATOM 2147 C CA . ASP A 1 260 ? 16.433 16.412 -12.882 1.00 84.19 260 ASP A CA 1
ATOM 2148 C C . ASP A 1 260 ? 16.791 16.939 -14.284 1.00 84.19 260 ASP A C 1
ATOM 2150 O O . ASP A 1 260 ? 17.833 17.565 -14.465 1.00 84.19 260 ASP A O 1
ATOM 2154 N N . GLY A 1 261 ? 15.971 16.652 -15.303 1.00 85.06 261 GLY A N 1
ATOM 2155 C CA . GLY A 1 261 ? 16.227 17.082 -16.678 1.00 85.06 261 GLY A CA 1
ATOM 2156 C C . GLY A 1 261 ? 17.237 16.220 -17.448 1.00 85.06 261 GLY A C 1
ATOM 2157 O O . GLY A 1 261 ? 17.624 16.591 -18.553 1.00 85.06 261 GLY A O 1
ATOM 2158 N N . LEU A 1 262 ? 17.649 15.064 -16.916 1.00 86.69 262 LEU A N 1
ATOM 2159 C CA . LEU A 1 262 ? 18.604 14.153 -17.557 1.00 86.69 262 LEU A CA 1
ATOM 2160 C C . LEU A 1 262 ? 17.908 12.937 -18.196 1.00 86.69 262 LEU A C 1
ATOM 2162 O O . LEU A 1 262 ? 16.928 12.429 -17.642 1.00 86.69 262 LEU A O 1
ATOM 2166 N N . PRO A 1 263 ? 18.399 12.416 -19.338 1.00 89.56 263 PRO A N 1
ATOM 2167 C CA . PRO A 1 263 ? 17.802 11.243 -19.963 1.00 89.56 263 PRO A CA 1
ATOM 2168 C C . PRO A 1 263 ? 18.118 9.975 -19.172 1.00 89.56 263 PRO A C 1
ATOM 2170 O O . PRO A 1 263 ? 19.274 9.661 -18.917 1.00 89.56 263 PRO A O 1
ATOM 2173 N N . GLU A 1 264 ? 17.085 9.226 -18.804 1.00 91.88 264 GLU A N 1
ATOM 2174 C CA . GLU A 1 264 ? 17.222 8.001 -18.006 1.00 91.88 264 GLU A CA 1
ATOM 2175 C C . GLU A 1 264 ? 16.889 6.728 -18.783 1.00 91.88 264 GLU A C 1
ATOM 2177 O O . GLU A 1 264 ? 17.414 5.660 -18.468 1.00 91.88 264 GLU A O 1
ATOM 2182 N N . VAL A 1 265 ? 16.014 6.815 -19.790 1.00 95.00 265 VAL A N 1
ATOM 2183 C CA . VAL A 1 265 ? 15.548 5.640 -20.535 1.00 95.00 265 VAL A CA 1
ATOM 2184 C C . VAL A 1 265 ? 15.417 5.947 -22.016 1.00 95.00 265 VAL A C 1
ATOM 2186 O O . VAL A 1 265 ? 14.693 6.861 -22.405 1.00 95.00 265 VAL A O 1
ATOM 2189 N N . PHE A 1 266 ? 16.014 5.107 -22.854 1.00 96.38 266 PHE A N 1
ATOM 2190 C CA . PHE A 1 266 ? 15.659 5.005 -24.262 1.00 96.38 266 PHE A CA 1
ATOM 2191 C C . PHE A 1 266 ? 14.741 3.799 -24.478 1.00 96.38 266 PHE A C 1
ATOM 2193 O O . PHE A 1 266 ? 15.121 2.642 -24.285 1.00 96.38 266 PHE A O 1
ATOM 2200 N N . LEU A 1 267 ? 13.510 4.092 -24.897 1.00 94.44 267 LEU A N 1
ATOM 2201 C CA . LEU A 1 267 ? 12.503 3.109 -25.283 1.00 94.44 267 LEU A CA 1
ATOM 2202 C C . LEU A 1 267 ? 11.886 3.549 -26.617 1.00 94.44 267 LEU A C 1
ATOM 2204 O O . LEU A 1 267 ? 11.053 4.472 -26.611 1.00 94.44 267 LEU A O 1
ATOM 2208 N N . PRO A 1 268 ? 12.251 2.907 -27.741 1.00 92.44 268 PRO A N 1
ATOM 2209 C CA . PRO A 1 268 ? 11.726 3.230 -29.063 1.00 92.44 268 PRO A CA 1
ATOM 2210 C C . PRO A 1 268 ? 10.204 3.325 -29.095 1.00 92.44 268 PRO A C 1
ATOM 2212 O O . PRO A 1 268 ? 9.511 2.454 -28.565 1.00 92.44 268 PRO A O 1
ATOM 2215 N N . LYS A 1 269 ? 9.654 4.364 -29.737 1.00 89.31 269 LYS A N 1
ATOM 2216 C CA . LYS A 1 269 ? 8.193 4.567 -29.838 1.00 89.31 269 LYS A CA 1
ATOM 2217 C C . LYS A 1 269 ? 7.509 3.386 -30.535 1.00 89.31 269 LYS A C 1
ATOM 2219 O O . LYS A 1 269 ? 6.415 2.987 -30.139 1.00 89.31 269 LYS A O 1
ATOM 2224 N N . GLN A 1 270 ? 8.195 2.790 -31.507 1.00 90.25 270 GLN A N 1
ATOM 2225 C CA . GLN A 1 270 ? 7.791 1.606 -32.260 1.00 90.25 270 GLN A CA 1
ATOM 2226 C C . GLN A 1 270 ? 7.632 0.370 -31.368 1.00 90.25 270 GLN A C 1
ATOM 2228 O O . GLN A 1 270 ? 6.971 -0.574 -31.775 1.00 90.25 270 GLN A O 1
ATOM 2233 N N . TRP A 1 271 ? 8.200 0.363 -30.158 1.00 92.94 271 TRP A N 1
ATOM 2234 C CA . TRP A 1 271 ? 8.160 -0.776 -29.235 1.00 92.94 271 TRP A CA 1
ATOM 2235 C C . TRP A 1 271 ? 7.212 -0.570 -28.050 1.00 92.94 271 TRP A C 1
ATOM 2237 O O . TRP A 1 271 ? 7.096 -1.444 -27.188 1.00 92.94 271 TRP A O 1
ATOM 2247 N N . ARG A 1 272 ? 6.525 0.578 -27.981 1.00 87.94 272 ARG A N 1
ATOM 2248 C CA . ARG A 1 272 ? 5.643 0.927 -26.860 1.00 87.94 272 ARG A CA 1
ATOM 2249 C C . ARG A 1 272 ? 4.257 0.290 -26.998 1.00 87.94 272 ARG A C 1
ATOM 2251 O O . ARG A 1 272 ? 3.777 -0.020 -28.090 1.00 87.94 272 ARG A O 1
ATOM 2258 N N . TYR A 1 273 ? 3.573 0.164 -25.861 1.00 84.75 273 TYR A N 1
ATOM 2259 C CA . TYR A 1 273 ? 2.171 -0.257 -25.764 1.00 84.75 273 TYR A CA 1
ATOM 2260 C C . TYR A 1 273 ? 1.881 -1.592 -26.472 1.00 84.75 273 TYR A C 1
ATOM 2262 O O . TYR A 1 273 ? 2.446 -2.624 -26.120 1.00 84.75 273 TYR A O 1
ATOM 2270 N N . LYS A 1 274 ? 0.985 -1.589 -27.467 1.00 83.12 274 LYS A N 1
ATOM 2271 C CA . LYS A 1 274 ? 0.560 -2.791 -28.193 1.00 83.12 274 LYS A CA 1
ATOM 2272 C C . LYS A 1 274 ? 1.676 -3.394 -29.057 1.00 83.12 274 LYS A C 1
ATOM 2274 O O . LYS A 1 274 ? 1.569 -4.569 -29.390 1.00 83.12 274 LYS A O 1
ATOM 2279 N N . LYS A 1 275 ? 2.744 -2.634 -29.344 1.00 88.56 275 LYS A N 1
ATOM 2280 C CA . LYS A 1 275 ? 3.890 -3.030 -30.182 1.00 88.56 275 LYS A CA 1
ATOM 2281 C C . LYS A 1 275 ? 5.068 -3.631 -29.391 1.00 88.56 275 LYS A C 1
ATOM 2283 O O . LYS A 1 275 ? 6.209 -3.614 -29.852 1.00 88.56 275 LYS A O 1
ATOM 2288 N N . ARG A 1 276 ? 4.836 -4.130 -28.174 1.00 92.00 276 ARG A N 1
ATOM 2289 C CA . ARG A 1 276 ? 5.836 -4.920 -27.426 1.00 92.00 276 ARG A CA 1
ATOM 2290 C C . ARG A 1 276 ? 6.139 -6.231 -28.151 1.00 92.00 276 ARG A C 1
ATOM 2292 O O . ARG A 1 276 ? 5.282 -6.715 -28.887 1.00 92.00 276 ARG A O 1
ATOM 2299 N N . ALA A 1 277 ? 7.329 -6.786 -27.922 1.00 95.00 277 ALA A N 1
ATOM 2300 C CA . ALA A 1 277 ? 7.703 -8.050 -28.537 1.00 95.00 277 ALA A CA 1
ATOM 2301 C C . ALA A 1 277 ? 6.789 -9.163 -28.017 1.00 95.00 277 ALA A C 1
ATOM 2303 O O . ALA A 1 277 ? 6.549 -9.248 -26.809 1.00 95.00 277 ALA A O 1
ATOM 2304 N N . ARG A 1 278 ? 6.257 -9.974 -28.938 1.00 95.00 278 ARG A N 1
ATOM 2305 C CA . ARG A 1 278 ? 5.330 -11.079 -28.618 1.00 95.00 278 ARG A CA 1
ATOM 2306 C C . ARG A 1 278 ? 5.976 -12.455 -28.680 1.00 95.00 278 ARG A C 1
ATOM 2308 O O . ARG A 1 278 ? 5.337 -13.454 -28.377 1.00 95.00 278 ARG A O 1
ATOM 2315 N N . THR A 1 279 ? 7.231 -12.504 -29.110 1.00 96.38 279 THR A N 1
ATOM 2316 C CA . THR A 1 279 ? 8.017 -13.729 -29.215 1.00 96.38 279 THR A CA 1
ATOM 2317 C C . THR A 1 279 ? 9.435 -13.479 -28.721 1.00 96.38 279 THR A C 1
ATOM 2319 O O . THR A 1 279 ? 9.943 -12.354 -28.788 1.00 96.38 279 THR A O 1
ATOM 2322 N N . VAL A 1 280 ? 10.099 -14.545 -28.273 1.00 97.44 280 VAL A N 1
ATOM 2323 C CA . VAL A 1 280 ? 11.518 -14.496 -27.898 1.00 97.44 280 VAL A CA 1
ATOM 2324 C C . VAL A 1 280 ? 12.385 -14.060 -29.080 1.00 97.44 280 VAL A C 1
ATOM 2326 O O . VAL A 1 280 ? 13.268 -13.225 -28.909 1.00 97.44 280 VAL A O 1
ATOM 2329 N N . GLN A 1 281 ? 12.084 -14.517 -30.298 1.00 97.75 281 GLN A N 1
ATOM 2330 C CA . GLN A 1 281 ? 12.911 -14.200 -31.468 1.00 97.75 281 GLN A CA 1
ATOM 2331 C C . GLN A 1 281 ? 12.825 -12.725 -31.862 1.00 97.75 281 GLN A C 1
ATOM 2333 O O . GLN A 1 281 ? 13.833 -12.104 -32.207 1.00 97.75 281 GLN A O 1
ATOM 2338 N N . GLU A 1 282 ? 11.645 -12.124 -31.720 1.00 97.25 282 GLU A N 1
ATOM 2339 C CA . GLU A 1 282 ? 11.486 -10.682 -31.867 1.00 97.25 282 GLU A CA 1
ATOM 2340 C C . GLU A 1 282 ? 12.246 -9.916 -30.773 1.00 97.25 282 GLU A C 1
ATOM 2342 O O . GLU A 1 282 ? 12.915 -8.923 -31.064 1.00 97.25 282 GLU A O 1
ATOM 2347 N N . ALA A 1 283 ? 12.203 -10.387 -29.524 1.00 97.62 283 ALA A N 1
ATOM 2348 C CA . ALA A 1 283 ? 12.954 -9.782 -28.427 1.00 97.62 283 ALA A CA 1
ATOM 2349 C C . ALA A 1 283 ? 14.478 -9.872 -28.641 1.00 97.62 283 ALA A C 1
ATOM 2351 O O . ALA A 1 283 ? 15.175 -8.881 -28.431 1.00 97.62 283 ALA A O 1
ATOM 2352 N N . ILE A 1 284 ? 14.991 -11.004 -29.136 1.00 98.25 284 ILE A N 1
ATOM 2353 C CA . ILE A 1 284 ? 16.401 -11.187 -29.518 1.00 98.25 284 ILE A CA 1
ATOM 2354 C C . ILE A 1 284 ? 16.792 -10.213 -30.631 1.00 98.25 284 ILE A C 1
ATOM 2356 O O . ILE A 1 284 ? 17.847 -9.582 -30.552 1.00 98.25 284 ILE A O 1
ATOM 2360 N N . LYS A 1 285 ? 15.946 -10.046 -31.654 1.00 97.75 285 LYS A N 1
ATOM 2361 C CA . LYS A 1 285 ? 16.180 -9.072 -32.729 1.00 97.75 285 LYS A CA 1
ATOM 2362 C C . LYS A 1 285 ? 16.281 -7.646 -32.177 1.00 97.75 285 LYS A C 1
ATOM 2364 O O . LYS A 1 285 ? 17.236 -6.936 -32.478 1.00 97.75 285 LYS A O 1
ATOM 2369 N N . ARG A 1 286 ? 15.348 -7.248 -31.308 1.00 97.56 286 ARG A N 1
ATOM 2370 C CA . ARG A 1 286 ? 15.365 -5.930 -30.646 1.00 97.56 286 ARG A CA 1
ATOM 2371 C C . ARG A 1 286 ? 16.579 -5.746 -29.735 1.00 97.56 286 ARG A C 1
ATOM 2373 O O . ARG A 1 286 ? 17.125 -4.650 -29.673 1.00 97.56 286 ARG A O 1
ATOM 2380 N N . PHE A 1 287 ? 17.027 -6.806 -29.064 1.00 97.94 287 PHE A N 1
ATOM 2381 C CA . PHE A 1 287 ? 18.243 -6.772 -28.255 1.00 97.94 287 PHE A CA 1
ATOM 2382 C C . PHE A 1 287 ? 19.476 -6.480 -29.119 1.00 97.94 287 PHE A C 1
ATOM 2384 O O . PHE A 1 287 ? 20.261 -5.604 -28.771 1.00 97.94 287 PHE A O 1
ATOM 2391 N N . LYS A 1 288 ? 19.602 -7.134 -30.285 1.00 97.56 288 LYS A N 1
ATOM 2392 C CA . LYS A 1 288 ? 20.681 -6.863 -31.253 1.00 97.56 288 LYS A CA 1
ATOM 2393 C C . LYS A 1 288 ? 20.661 -5.420 -31.758 1.00 97.56 288 LYS A C 1
ATOM 2395 O O . LYS A 1 288 ? 21.715 -4.803 -31.819 1.00 97.56 288 LYS A O 1
ATOM 2400 N N . ILE A 1 289 ? 19.478 -4.876 -32.047 1.00 97.19 289 ILE A N 1
ATOM 2401 C CA . ILE A 1 289 ? 19.314 -3.464 -32.436 1.00 97.19 289 ILE A CA 1
ATOM 2402 C C . ILE A 1 289 ? 19.829 -2.533 -31.331 1.00 97.19 289 ILE A C 1
ATOM 2404 O O . ILE A 1 289 ? 20.584 -1.607 -31.602 1.00 97.19 289 ILE A O 1
ATOM 2408 N N . LEU A 1 290 ? 19.465 -2.778 -30.068 1.00 97.38 290 LEU A N 1
ATOM 2409 C CA . LEU A 1 290 ? 19.968 -1.961 -28.959 1.00 97.38 290 LEU A CA 1
ATOM 2410 C C . LEU A 1 290 ? 21.487 -2.083 -28.790 1.00 97.38 290 LEU A C 1
ATOM 2412 O O . LEU A 1 290 ? 22.136 -1.072 -28.550 1.00 97.38 290 LEU A O 1
ATOM 2416 N N . MET A 1 291 ? 22.057 -3.282 -28.941 1.00 95.50 291 MET A N 1
ATOM 2417 C CA . MET A 1 291 ? 23.513 -3.469 -28.927 1.00 95.50 291 MET A CA 1
ATOM 2418 C C . MET A 1 291 ? 24.204 -2.671 -30.033 1.00 95.50 291 MET A C 1
ATOM 2420 O O . MET A 1 291 ? 25.205 -2.009 -29.780 1.00 95.50 291 MET A O 1
ATOM 2424 N N . GLU A 1 292 ? 23.664 -2.731 -31.249 1.00 95.50 292 GLU A N 1
ATOM 2425 C CA . GLU A 1 292 ? 24.178 -1.981 -32.391 1.00 95.50 292 GLU A CA 1
ATOM 2426 C C . GLU A 1 292 ? 24.157 -0.477 -32.101 1.00 95.50 292 GLU A C 1
ATOM 2428 O O . GLU A 1 292 ? 25.172 0.193 -32.264 1.00 95.50 292 GLU A O 1
ATOM 2433 N N . ILE A 1 293 ? 23.043 0.032 -31.564 1.00 95.25 293 ILE A N 1
ATOM 2434 C CA . ILE A 1 293 ? 22.915 1.437 -31.164 1.00 95.25 293 ILE A CA 1
ATOM 2435 C C . ILE A 1 293 ? 23.939 1.811 -30.091 1.00 95.25 293 ILE A C 1
ATOM 2437 O O . ILE A 1 293 ? 24.524 2.880 -30.199 1.00 95.25 293 ILE A O 1
ATOM 2441 N N . ILE A 1 294 ? 24.183 0.972 -29.078 1.00 94.69 294 ILE A N 1
ATOM 2442 C CA . ILE A 1 294 ? 25.169 1.257 -28.017 1.00 94.69 294 ILE A CA 1
ATOM 2443 C C . ILE A 1 294 ? 26.589 1.383 -28.584 1.00 94.69 294 ILE A C 1
ATOM 2445 O O . ILE A 1 294 ? 27.348 2.235 -28.131 1.00 94.69 294 ILE A O 1
ATOM 2449 N N . HIS A 1 295 ? 26.956 0.539 -29.550 1.00 92.56 295 HIS A N 1
ATOM 2450 C CA . HIS A 1 295 ? 28.321 0.474 -30.081 1.00 92.56 295 HIS A CA 1
ATOM 2451 C C . HIS A 1 295 ? 28.578 1.382 -31.293 1.00 92.56 295 HIS A C 1
ATOM 2453 O O . HIS A 1 295 ? 29.735 1.546 -31.690 1.00 92.56 295 HIS A O 1
ATOM 2459 N N . ALA A 1 296 ? 27.531 1.969 -31.871 1.00 93.00 296 ALA A N 1
ATOM 2460 C CA . ALA A 1 296 ? 27.634 2.854 -33.022 1.00 93.00 296 ALA A CA 1
ATOM 2461 C C . ALA A 1 296 ? 28.469 4.103 -32.715 1.00 93.00 296 ALA A C 1
ATOM 2463 O O . ALA A 1 296 ? 28.245 4.781 -31.716 1.00 93.00 296 ALA A O 1
ATOM 2464 N N . GLN A 1 297 ? 29.414 4.417 -33.600 1.00 87.94 297 GLN A N 1
ATOM 2465 C CA . GLN A 1 297 ? 30.211 5.647 -33.509 1.00 87.94 297 GLN A CA 1
ATOM 2466 C C . GLN A 1 297 ? 29.512 6.820 -34.199 1.00 87.94 297 GLN A C 1
ATOM 2468 O O . GLN A 1 297 ? 29.617 7.965 -33.766 1.00 87.94 297 GLN A O 1
ATOM 2473 N N . ASP A 1 298 ? 28.772 6.513 -35.259 1.00 89.56 298 ASP A N 1
ATOM 2474 C CA . ASP A 1 298 ? 28.054 7.465 -36.089 1.00 89.56 298 ASP A CA 1
ATOM 2475 C C . ASP A 1 298 ? 26.796 6.819 -36.680 1.00 89.56 298 ASP A C 1
ATOM 2477 O O . ASP A 1 298 ? 26.575 5.605 -36.595 1.00 89.56 298 ASP A O 1
ATOM 2481 N N . LEU A 1 299 ? 25.954 7.653 -37.287 1.00 88.75 299 LEU A N 1
ATOM 2482 C CA . LEU A 1 299 ? 24.726 7.207 -37.928 1.00 88.75 299 LEU A CA 1
ATOM 2483 C C . LEU A 1 299 ? 24.995 6.233 -39.083 1.00 88.75 299 LEU A C 1
ATOM 2485 O O . LEU A 1 299 ? 24.194 5.328 -39.297 1.00 88.75 299 LEU A O 1
ATOM 2489 N N . ASP A 1 300 ? 26.089 6.386 -39.826 1.00 89.25 300 ASP A N 1
ATOM 2490 C CA . ASP A 1 300 ? 26.363 5.589 -41.023 1.00 89.25 300 ASP A CA 1
ATOM 2491 C C . ASP A 1 300 ? 26.663 4.128 -40.691 1.00 89.25 300 ASP A C 1
ATOM 2493 O O . ASP A 1 300 ? 26.224 3.244 -41.432 1.00 89.25 300 ASP A O 1
ATOM 2497 N N . SER A 1 301 ? 27.275 3.880 -39.532 1.00 90.62 301 SER A N 1
ATOM 2498 C CA . SER A 1 301 ? 27.556 2.548 -38.992 1.00 90.62 301 SER A CA 1
ATOM 2499 C C . SER A 1 301 ? 26.311 1.720 -38.638 1.00 90.62 301 SER A C 1
ATOM 2501 O O . SER A 1 301 ? 26.420 0.509 -38.453 1.00 90.62 301 SER A O 1
ATOM 2503 N N . LEU A 1 302 ? 25.127 2.344 -38.567 1.00 94.06 302 LEU A N 1
ATOM 2504 C CA . LEU A 1 302 ? 23.879 1.678 -38.197 1.00 94.06 302 LEU A CA 1
ATOM 2505 C C . LEU A 1 302 ? 23.172 1.010 -39.385 1.00 94.06 302 LEU A C 1
ATOM 2507 O O . LEU A 1 302 ? 23.013 1.585 -40.470 1.00 94.06 302 LEU A O 1
ATOM 2511 N N . SER A 1 303 ? 22.616 -0.170 -39.122 1.00 94.81 303 SER A N 1
ATOM 2512 C CA . SER A 1 303 ? 21.666 -0.858 -39.986 1.00 94.81 303 SER A CA 1
ATOM 2513 C C . SER A 1 303 ? 20.419 -0.011 -40.257 1.00 94.81 303 SER A C 1
ATOM 2515 O O . SER A 1 303 ? 20.049 0.887 -39.492 1.00 94.81 303 SER A O 1
ATOM 2517 N N . LEU A 1 304 ? 19.720 -0.326 -41.351 1.00 92.25 304 LEU A N 1
ATOM 2518 C CA . LEU A 1 304 ?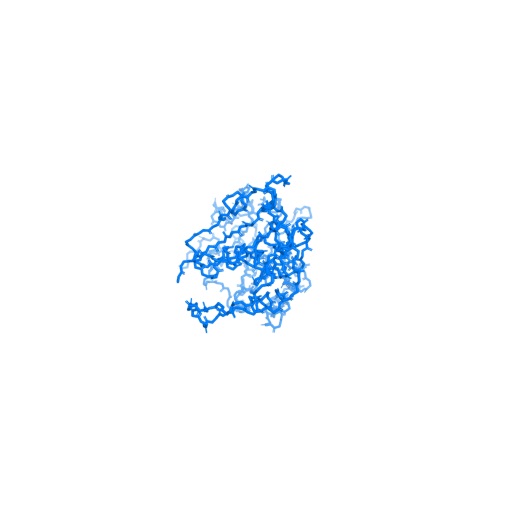 18.462 0.339 -41.709 1.00 92.25 304 LEU A CA 1
ATOM 2519 C C . LEU A 1 304 ? 17.405 0.220 -40.603 1.00 92.25 304 LEU A C 1
ATOM 2521 O O . LEU A 1 304 ? 16.656 1.166 -40.364 1.00 92.25 304 LEU A O 1
ATOM 2525 N N . GLU A 1 305 ? 17.365 -0.913 -39.900 1.00 92.44 305 GLU A N 1
ATOM 2526 C CA . GLU A 1 305 ? 16.426 -1.126 -38.799 1.00 92.44 305 GLU A CA 1
ATOM 2527 C C . GLU A 1 305 ? 16.753 -0.223 -37.605 1.00 92.44 305 GLU A C 1
ATOM 2529 O O . GLU A 1 305 ? 15.864 0.453 -37.088 1.00 92.44 305 GLU A O 1
ATOM 2534 N N . SER A 1 306 ? 18.025 -0.131 -37.210 1.00 94.00 306 SER A N 1
ATOM 2535 C CA . SER A 1 306 ? 18.462 0.773 -36.140 1.00 94.00 306 SER A CA 1
ATOM 2536 C C . SER A 1 306 ? 18.214 2.241 -36.494 1.00 94.00 306 SER A C 1
ATOM 2538 O O . SER A 1 306 ? 17.679 2.996 -35.678 1.00 94.00 306 SER A O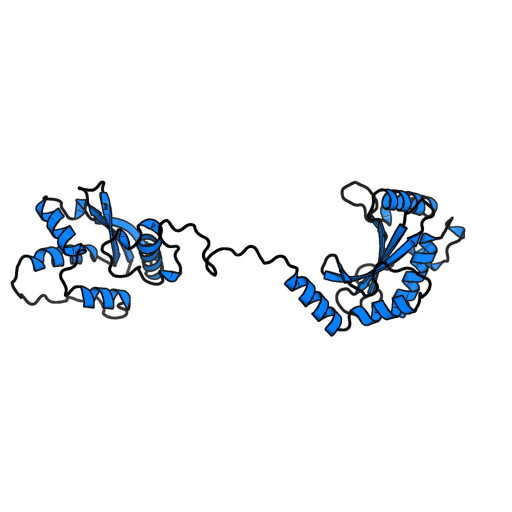 1
ATOM 2540 N N . LYS A 1 307 ? 18.483 2.636 -37.745 1.00 93.25 307 LYS A N 1
ATOM 2541 C CA . LYS A 1 307 ? 18.141 3.966 -38.277 1.00 93.25 307 LYS A CA 1
ATOM 2542 C C . LYS A 1 307 ? 16.637 4.242 -38.208 1.00 93.25 307 LYS A C 1
ATOM 2544 O O . LYS A 1 307 ? 16.232 5.319 -37.768 1.00 93.25 307 LYS A O 1
ATOM 2549 N N . SER A 1 308 ? 15.795 3.279 -38.588 1.00 91.19 308 SER A N 1
ATOM 2550 C CA . SER A 1 308 ? 14.334 3.404 -38.485 1.00 91.19 308 SER A CA 1
ATOM 2551 C C . SER A 1 308 ? 13.876 3.599 -37.036 1.00 91.19 308 SER A C 1
ATOM 2553 O O . SER A 1 308 ? 13.061 4.479 -36.746 1.00 91.19 308 SER A O 1
ATOM 2555 N N . ILE A 1 309 ? 14.462 2.853 -36.098 1.00 91.75 309 ILE A N 1
ATOM 2556 C CA . ILE A 1 309 ? 14.184 2.976 -34.663 1.00 91.75 309 ILE A CA 1
ATOM 2557 C C . ILE A 1 309 ? 14.554 4.361 -34.113 1.00 91.75 309 ILE A C 1
ATOM 2559 O O . ILE A 1 309 ? 13.809 4.908 -33.295 1.00 91.75 309 ILE A O 1
ATOM 2563 N N . LEU A 1 310 ? 15.634 4.965 -34.613 1.00 91.00 310 LEU A N 1
ATOM 2564 C CA . LEU A 1 310 ? 16.033 6.342 -34.297 1.00 91.00 310 LEU A CA 1
ATOM 2565 C C . LEU A 1 310 ? 15.222 7.419 -35.048 1.00 91.00 310 LEU A C 1
ATOM 2567 O O . LEU A 1 310 ? 15.374 8.604 -34.763 1.00 91.00 310 LEU A O 1
ATOM 2571 N N . GLY A 1 311 ? 14.318 7.029 -35.954 1.00 84.94 311 GLY A N 1
ATOM 2572 C CA . GLY A 1 311 ? 13.403 7.935 -36.656 1.00 84.94 311 GLY A CA 1
ATOM 2573 C C . GLY A 1 311 ? 13.881 8.425 -38.028 1.00 84.94 311 GLY A C 1
ATOM 2574 O O . GLY A 1 311 ? 13.264 9.335 -38.577 1.00 84.94 311 GLY A O 1
ATOM 2575 N N . TYR A 1 312 ? 14.936 7.831 -38.596 1.00 80.62 312 TYR A N 1
ATOM 2576 C CA . TYR A 1 312 ? 15.497 8.232 -39.897 1.00 80.62 312 TYR A CA 1
ATOM 2577 C C . TYR A 1 312 ? 14.812 7.614 -41.114 1.00 80.62 312 TYR A C 1
ATOM 2579 O O . TYR A 1 312 ? 14.926 8.143 -42.216 1.00 80.62 312 TYR A O 1
ATOM 2587 N N . VAL A 1 313 ? 14.097 6.506 -40.932 1.00 66.00 313 VAL A N 1
ATOM 2588 C CA . VAL A 1 313 ? 13.393 5.814 -42.015 1.00 66.00 313 VAL A CA 1
ATOM 2589 C C . VAL A 1 313 ? 11.942 5.644 -41.587 1.00 66.00 313 VAL A C 1
ATOM 2591 O O . VAL A 1 313 ? 11.669 4.968 -40.591 1.00 66.00 313 VAL A O 1
ATOM 2594 N N . LYS A 1 314 ? 11.022 6.297 -42.308 1.00 53.66 314 LYS A N 1
ATOM 2595 C CA . LYS A 1 314 ? 9.586 6.024 -42.182 1.00 53.66 314 LYS A CA 1
ATOM 2596 C C . LYS A 1 314 ? 9.314 4.652 -42.803 1.00 53.66 314 LYS A C 1
ATOM 2598 O O . LYS A 1 314 ? 9.732 4.429 -43.936 1.00 53.66 314 LYS A O 1
ATOM 2603 N N . GLU A 1 315 ? 8.673 3.771 -42.035 1.00 47.91 315 GLU A N 1
ATOM 2604 C CA . GLU A 1 315 ? 8.024 2.558 -42.562 1.00 47.91 315 GLU A CA 1
ATOM 2605 C C . GLU A 1 315 ? 6.987 2.909 -43.632 1.00 47.91 315 GLU A C 1
ATOM 2607 O O . GLU A 1 315 ? 6.286 3.939 -43.452 1.00 47.91 315 GLU A O 1
#

Foldseek 3Di:
DKKFKKFFFDPVPVRHGQAIDMDPDPVVVVLLVLLVVVVDPDDDDDDPPDDPPDDPDPLNVVVVVPSVDPFPSSVSSNVVVVVVDDPVNTMDTPGIRDDPVVNQVVRLQCDAANQDVVSHSRPDSGPPNVLYHGYPDPDDDPPNDDDPPDDCPVVLVVLFVVCVVQVLQVLVVVLCVVCVPWDKPDPGFGQDDPRWTWIWTWADLPPPPDTKTWIWTDDPHSQFIFIKIFDDDPVSQVSQVVLVVQADVCSPVQFDADPVRTGTIGGQPCCDDPNTGRHSVVVSVVVVLVVQSSPDPHNVSHDPVNCVSSPNDDD

Solvent-accessible surface area (backbone atoms only — not comparable to full-atom values): 18207 Å² total; per-residue (Å²): 130,59,20,27,26,34,33,39,33,38,71,93,56,84,56,40,60,39,35,72,44,65,41,49,95,64,51,73,57,54,57,54,50,54,31,54,50,76,72,46,95,66,96,67,92,75,83,81,82,78,73,83,89,73,82,78,48,73,64,56,53,50,52,60,67,54,64,82,46,98,45,72,49,39,56,51,51,41,53,43,45,75,69,71,49,52,68,80,72,29,53,42,79,76,46,66,83,29,52,63,72,58,27,39,50,53,42,8,39,43,31,26,33,71,62,19,48,92,59,36,53,50,92,65,47,46,64,74,29,89,82,45,59,54,38,94,58,81,70,88,46,88,94,73,50,89,69,77,70,73,73,62,59,67,58,48,52,50,52,42,51,53,37,54,76,68,44,34,46,54,50,56,52,52,50,50,64,77,41,78,88,59,50,53,81,54,98,61,66,43,71,41,90,94,70,29,41,29,44,40,37,56,39,80,69,87,48,93,94,42,59,40,31,42,38,40,31,22,62,97,43,51,54,36,37,46,70,34,42,40,27,91,50,70,67,37,15,52,46,51,50,53,56,36,47,62,57,34,96,62,38,71,83,56,33,44,63,47,98,86,73,44,41,32,35,43,51,50,76,80,47,44,81,92,46,35,27,67,44,61,69,53,43,47,52,54,50,51,40,53,53,49,61,72,71,46,87,41,57,84,76,48,51,72,67,46,37,29,63,76,65,76,43,83,130

Radius of gyration: 38.44 Å; Cα contacts (8 Å, |Δi|>4): 426; chains: 1; bounding box: 86×38×95 Å

pLDDT: mean 85.47, std 15.82, range [34.25, 98.25]

InterPro domains:
  IPR000305 GIY-YIG endonuclease [PS50164] (1-76)
  IPR054739 LEM-3-like, GIY-YIG domain [PF22945] (18-134)
  IPR060772 LEM-3-like, GIY-YIG domain, bacteria [cd10440] (3-122)

Mean predicted aligned error: 16.36 Å

Organism: Clostridium beijerinckii (NCBI:txid1520)

Sequence (315 aa):
MSYYVYTIIDPTNDNKPFYVGKGTNKRYESHFKEAVSSSEQTLEENNYEDCYIDDISENELEELKNSYSENSKTNKIKELLNYNYEMNDIVRIIAKDLDEPVAFAIEALLIKTVYGKENLTNLVEGQHSERFRPCNNWERVEGFDYSPREKKSHSRAREEEEKFAKGFDEPLMEIKKAFPHIKFLDEKPKLRDANDLSLMAIFDIGQVKEVIIIKIFTTVSKDVIQLELRADKKHQKEWMLQHFSNLVANPTQLLRINNDGLPEVFLPKQWRYKKRARTVQEAIKRFKILMEIIHAQDLDSLSLESKSILGYVKE

Secondary structure (DSSP, 8-state):
--EEEEEEEETTTTTEEEEEEEESTTHHHHHHHHHHHTTS-------------S---HHHHHHHHHTTS--HHHHHHHHHHHTT--HHHHEEEEEEEE-HHHHHHHHHHIIIIII-GGGS--SS--TTGGGSPPTT--S--TTTS------THHHHHHHHHHHHHTTSSHHHHHHHHH-TTSEES-SS-EEETTTEEEEEEEEE-SSTT-EEEEEEEE-SSTT-EEEEEE--SHHHHHHHHHHHHHH-S-GGGTEEE-TTS-EEEE--GGGSGGGSB-SHHHHHHHHHHHHHHHH-SSSTTS-HHHHHHTTSS--